Protein AF-A0A7S2BCH1-F1 (afdb_monomer)

Sequence (266 aa):
FAFAAAWAVGVVALSSYGTSALLIGGRDEDDEVYSSLYDVMEVVAPPTLQLGMLNIIPPLIQRVTSEYECVPFKSQIQAVVLSRYFNFQLANVLITLGVGSFVTSLRMIIKTPTDIAVVCAKAFPMVGSYCINLIVVKTFVELGYEISRFWPAVQYVFARVFTDKRQWTRRALRRSFFSNPVFLHGWYYPSMLSVIILAFIYSIVTPILSIFALLFFVIAEVVYKNQALYVYTTIAHSGGQLWNVAYKRAMTGLIMSHVLLVGYFW

Radius of gyration: 21.45 Å; Cα contacts (8 Å, |Δi|>4): 192; chains: 1; bounding box: 53×52×64 Å

Solvent-accessible surface area (backbone atoms only — not comparable to full-atom values): 14675 Å² total; per-residue (Å²): 107,70,68,58,52,60,49,45,53,53,52,49,51,40,58,46,48,57,54,46,50,79,73,66,61,78,83,76,88,84,48,74,68,59,55,55,51,51,56,53,49,46,67,48,48,41,45,52,51,49,52,59,54,60,64,57,49,53,61,51,48,44,47,46,41,51,73,74,63,56,54,88,45,71,56,56,47,32,54,51,31,23,54,54,49,34,54,50,51,52,49,48,53,51,45,56,60,45,44,56,21,47,66,60,38,54,71,42,47,79,77,50,75,87,48,59,67,62,51,39,57,64,28,52,65,66,48,45,60,56,51,40,51,33,50,53,49,44,42,55,52,54,52,45,44,59,74,66,42,49,66,46,51,51,54,46,54,50,50,62,73,79,41,69,76,86,76,62,43,75,66,55,43,40,67,62,55,64,41,65,49,67,71,59,60,26,54,55,50,31,58,54,50,50,50,53,30,51,28,44,51,33,40,81,82,43,53,68,44,34,55,55,45,49,51,38,50,57,54,46,50,60,51,52,52,53,39,56,75,77,42,47,39,84,91,67,85,62,87,64,60,66,53,64,55,51,52,56,52,54,50,50,24,50,51,50,22,53,55,50,49,53,64,67,78,106

Organism: NCBI:txid3111310

pLDDT: mean 76.95, std 14.21, range [40.09, 95.94]

Foldseek 3Di:
DVVLVVLLVVLVVLVVVLVVCV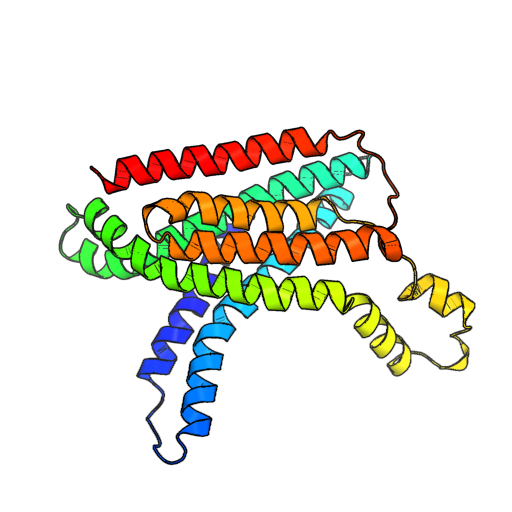VPDDCPPDDPVVVVVVNVCSLQVSLVVNVVVLLVVLVVQLCCCCPVVVDPDPLVSLLSLQVVSLVSLVSSVVSLLVVLLVVVVVVVCVVPVPCSLVSSLVSNVVCVVSLLSNLVSCLCVVLVCLLVVVVLVVVVVVCVVPDDPVVDDVVNNCVPSVDFAAPRNSRVLSVLLSLLLSLLQCCVVPVVSVVSSVVSVVSVCVSVVVCVVPGHDHPDDPVCPSVVVSVVSSVVSNVNNVVVVVSNVD

Structure (mmCIF, N/CA/C/O backbone):
data_AF-A0A7S2BCH1-F1
#
_entry.id   AF-A0A7S2BCH1-F1
#
loop_
_atom_site.group_PDB
_atom_site.id
_atom_site.type_symbol
_atom_site.label_atom_id
_atom_site.label_alt_id
_atom_site.label_comp_id
_atom_site.label_asym_id
_atom_site.label_entity_id
_atom_site.label_seq_id
_atom_site.pdbx_PDB_ins_code
_atom_site.Cartn_x
_atom_site.Cartn_y
_atom_site.Cartn_z
_atom_site.occupancy
_atom_site.B_iso_or_equiv
_atom_site.auth_seq_id
_atom_site.auth_comp_id
_atom_site.auth_asym_id
_atom_site.auth_atom_id
_atom_site.pdbx_PDB_model_num
ATOM 1 N N . PHE A 1 1 ? 11.768 14.109 2.091 1.00 40.09 1 PHE A N 1
ATOM 2 C CA . PHE A 1 1 ? 12.691 13.626 1.044 1.00 40.09 1 PHE A CA 1
ATOM 3 C C . PHE A 1 1 ? 13.826 12.788 1.638 1.00 40.09 1 PHE A C 1
ATOM 5 O O . PHE A 1 1 ? 13.922 11.629 1.276 1.00 40.09 1 PHE A O 1
ATOM 12 N N . ALA A 1 2 ? 14.587 13.288 2.625 1.00 46.84 2 ALA A N 1
ATOM 13 C CA . ALA A 1 2 ? 15.666 12.528 3.286 1.00 46.84 2 ALA A CA 1
ATOM 14 C C . ALA A 1 2 ? 15.229 11.164 3.867 1.00 46.84 2 ALA A C 1
ATOM 16 O O . ALA A 1 2 ? 15.882 10.157 3.623 1.00 46.84 2 ALA A O 1
ATOM 17 N N . PHE A 1 3 ? 14.076 11.104 4.544 1.00 62.41 3 PHE A N 1
ATOM 18 C CA . PHE A 1 3 ? 13.525 9.838 5.048 1.00 62.41 3 PHE A CA 1
ATOM 19 C C . PHE A 1 3 ? 13.182 8.845 3.924 1.00 62.41 3 PHE A C 1
ATOM 21 O O . PHE A 1 3 ? 13.471 7.665 4.044 1.00 62.41 3 PHE A O 1
ATOM 28 N N . ALA A 1 4 ? 12.630 9.323 2.803 1.00 54.12 4 ALA A N 1
ATOM 29 C CA . ALA A 1 4 ? 12.325 8.482 1.642 1.00 54.12 4 ALA A CA 1
ATOM 30 C C . ALA A 1 4 ? 13.591 8.000 0.909 1.00 54.12 4 ALA A C 1
ATOM 32 O O . ALA A 1 4 ? 13.602 6.906 0.361 1.00 54.12 4 ALA A O 1
ATOM 33 N N . ALA A 1 5 ? 14.672 8.784 0.935 1.00 53.78 5 ALA A N 1
ATOM 34 C CA . ALA A 1 5 ? 15.964 8.373 0.394 1.00 53.78 5 ALA A CA 1
ATOM 35 C C . ALA A 1 5 ? 16.633 7.302 1.274 1.00 53.78 5 ALA A C 1
ATOM 37 O O . ALA A 1 5 ? 17.056 6.272 0.761 1.00 53.78 5 ALA A O 1
ATOM 38 N N . ALA A 1 6 ? 16.655 7.491 2.600 1.00 60.97 6 ALA A N 1
ATOM 39 C CA . ALA A 1 6 ? 17.137 6.476 3.543 1.00 60.97 6 ALA A CA 1
ATOM 40 C C . ALA A 1 6 ? 16.308 5.181 3.462 1.00 60.97 6 ALA A C 1
ATOM 42 O O . ALA A 1 6 ? 16.847 4.079 3.503 1.00 60.97 6 ALA A O 1
ATOM 43 N N . TRP A 1 7 ? 14.997 5.323 3.270 1.00 65.69 7 TRP A N 1
ATOM 44 C CA . TRP A 1 7 ? 14.084 4.215 3.021 1.00 65.69 7 TRP A CA 1
ATOM 45 C C . TRP A 1 7 ? 14.430 3.425 1.762 1.00 65.69 7 TRP A C 1
ATOM 47 O O . TRP A 1 7 ? 14.491 2.196 1.781 1.00 65.69 7 TRP A O 1
ATOM 57 N N . ALA A 1 8 ? 14.681 4.136 0.666 1.00 56.53 8 ALA A N 1
ATOM 58 C CA . ALA A 1 8 ? 15.025 3.527 -0.602 1.00 56.53 8 ALA A CA 1
ATOM 59 C C . ALA A 1 8 ? 16.355 2.768 -0.551 1.00 56.53 8 ALA A C 1
ATOM 61 O O . ALA A 1 8 ? 16.463 1.716 -1.168 1.00 56.53 8 ALA A O 1
ATOM 62 N N . VAL A 1 9 ? 17.340 3.234 0.224 1.00 59.31 9 VAL A N 1
ATOM 63 C CA . VAL A 1 9 ? 18.585 2.479 0.459 1.00 59.31 9 VAL A CA 1
ATOM 64 C C . VAL A 1 9 ? 18.290 1.115 1.094 1.00 59.31 9 VAL A C 1
ATOM 66 O O . VAL A 1 9 ? 18.887 0.120 0.690 1.00 59.31 9 VAL A O 1
ATOM 69 N N . GLY A 1 10 ? 17.325 1.035 2.017 1.00 61.34 10 GLY A N 1
ATOM 70 C CA . GLY A 1 10 ? 16.874 -0.235 2.599 1.00 61.34 10 GLY A CA 1
ATOM 71 C C . GLY A 1 10 ? 16.237 -1.174 1.570 1.00 61.34 10 GLY A C 1
ATOM 72 O O . GLY A 1 10 ? 16.570 -2.354 1.519 1.00 61.34 10 GLY A O 1
ATOM 73 N N . VAL A 1 11 ? 15.382 -0.643 0.692 1.00 60.22 11 VAL A N 1
ATOM 74 C CA . VAL A 1 11 ? 14.772 -1.401 -0.419 1.00 60.22 11 VAL A CA 1
ATOM 75 C C . VAL A 1 11 ? 15.828 -1.925 -1.395 1.00 60.22 11 VAL A C 1
ATOM 77 O O . VAL A 1 11 ? 15.767 -3.071 -1.835 1.00 60.22 11 VAL A O 1
ATOM 80 N N . VAL A 1 12 ? 16.823 -1.102 -1.710 1.00 56.81 12 VAL A N 1
ATOM 81 C CA . VAL A 1 12 ? 17.896 -1.438 -2.651 1.00 56.81 12 VAL A CA 1
ATOM 82 C C . VAL A 1 12 ? 18.817 -2.496 -2.064 1.00 56.81 12 VAL A C 1
ATOM 84 O O . VAL A 1 12 ? 19.140 -3.462 -2.753 1.00 56.81 12 VAL A O 1
ATOM 87 N N . ALA A 1 13 ? 19.170 -2.372 -0.782 1.00 59.50 13 ALA A N 1
ATOM 88 C CA . ALA A 1 13 ? 19.893 -3.410 -0.063 1.00 59.50 13 ALA A CA 1
ATOM 89 C C . ALA A 1 13 ? 19.130 -4.741 -0.125 1.00 59.50 13 ALA A C 1
ATOM 91 O O . ALA A 1 13 ? 19.708 -5.744 -0.524 1.00 59.50 13 ALA A O 1
ATOM 92 N N . LEU A 1 14 ? 17.820 -4.742 0.151 1.00 58.25 14 LEU A N 1
ATOM 93 C CA . LEU A 1 14 ? 16.975 -5.942 0.081 1.00 58.25 14 LEU A CA 1
ATOM 94 C C . LEU A 1 14 ? 16.904 -6.548 -1.329 1.00 58.25 14 LEU A C 1
ATOM 96 O O . LEU A 1 14 ? 16.990 -7.765 -1.470 1.00 58.25 14 LEU A O 1
ATOM 100 N N . SER A 1 15 ? 16.796 -5.718 -2.371 1.00 53.00 15 SER A N 1
ATOM 101 C CA . SER A 1 15 ? 16.825 -6.190 -3.762 1.00 53.00 15 SER A CA 1
ATOM 102 C C . SER A 1 15 ? 18.185 -6.778 -4.160 1.00 53.00 15 SER A C 1
ATOM 104 O O . SER A 1 15 ? 18.237 -7.756 -4.898 1.00 53.00 15 SER A O 1
ATOM 106 N N . SER A 1 16 ? 19.281 -6.231 -3.620 1.00 52.78 16 SER A N 1
ATOM 107 C CA . SER A 1 16 ? 20.639 -6.732 -3.843 1.00 52.78 16 SER A CA 1
ATOM 108 C C . SER A 1 16 ? 20.924 -8.010 -3.052 1.00 52.78 16 SER A C 1
ATOM 110 O O . SER A 1 16 ? 21.699 -8.838 -3.525 1.00 52.78 16 SER A O 1
ATOM 112 N N . TYR A 1 17 ? 20.310 -8.193 -1.875 1.00 53.25 17 TYR A N 1
ATOM 113 C CA . TYR A 1 17 ? 20.465 -9.410 -1.073 1.00 53.25 17 TYR A CA 1
ATOM 114 C C . TYR A 1 17 ? 19.992 -10.652 -1.837 1.00 53.25 17 TYR A C 1
ATOM 116 O O . TYR A 1 17 ? 20.733 -11.632 -1.882 1.00 53.25 17 TYR A O 1
ATOM 124 N N . GLY A 1 18 ? 18.850 -10.559 -2.533 1.00 50.94 18 GLY A N 1
ATOM 125 C CA . GLY A 1 18 ? 18.343 -11.617 -3.422 1.00 50.94 18 GLY A CA 1
ATOM 126 C C . GLY A 1 18 ? 19.127 -11.797 -4.732 1.00 50.94 18 GLY A C 1
ATOM 127 O O . GLY A 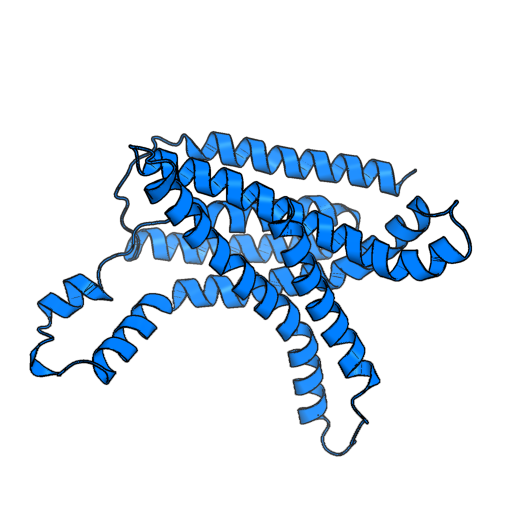1 18 ? 18.747 -12.590 -5.578 1.00 50.94 18 GLY A O 1
ATOM 128 N N . THR A 1 19 ? 20.186 -11.011 -4.963 1.00 45.88 19 THR A N 1
ATOM 129 C CA . THR A 1 19 ? 21.150 -11.243 -6.061 1.00 45.88 19 THR A CA 1
ATOM 130 C C . THR A 1 19 ? 22.485 -11.770 -5.527 1.00 45.88 19 THR A C 1
ATOM 132 O O . THR A 1 19 ? 23.224 -12.440 -6.241 1.00 45.88 19 THR A O 1
ATOM 135 N N . SER A 1 20 ? 22.827 -11.448 -4.274 1.00 41.97 20 SER A N 1
ATOM 136 C CA . SER A 1 20 ? 24.061 -11.889 -3.618 1.00 41.97 20 SER A CA 1
ATOM 137 C C . SER A 1 20 ? 23.970 -13.282 -2.994 1.00 41.97 20 SER A C 1
ATOM 139 O O . SER A 1 20 ? 24.993 -13.956 -2.935 1.00 41.97 20 SER A O 1
ATOM 141 N N . ALA A 1 21 ? 22.792 -13.741 -2.558 1.00 43.38 21 ALA A N 1
ATOM 142 C CA . ALA A 1 21 ? 22.639 -15.116 -2.074 1.00 43.38 21 ALA A CA 1
ATOM 143 C C . ALA A 1 21 ? 22.767 -16.128 -3.230 1.00 43.38 21 ALA A C 1
ATOM 145 O O . ALA A 1 21 ? 23.503 -17.103 -3.083 1.00 43.38 21 ALA A O 1
ATOM 146 N N . LEU A 1 22 ? 22.255 -15.782 -4.416 1.00 45.94 22 LEU A N 1
ATOM 147 C CA . LEU A 1 22 ? 22.497 -16.482 -5.689 1.00 45.94 22 LEU A CA 1
ATOM 148 C C . LEU A 1 22 ? 23.991 -16.602 -6.085 1.00 45.94 22 LEU A C 1
ATOM 150 O O . LEU A 1 22 ? 24.349 -17.457 -6.889 1.00 45.94 22 LEU A O 1
ATOM 154 N N . LEU A 1 23 ? 24.879 -15.761 -5.530 1.00 45.28 23 LEU A N 1
ATOM 155 C CA . LEU A 1 23 ? 26.326 -15.765 -5.815 1.00 45.28 23 LEU A CA 1
ATOM 156 C C . LEU A 1 23 ? 27.205 -16.328 -4.682 1.00 45.28 23 LEU A C 1
ATOM 158 O O . LEU A 1 23 ? 28.368 -16.636 -4.934 1.00 45.28 23 LEU A O 1
ATOM 162 N N . ILE A 1 24 ? 26.698 -16.419 -3.447 1.00 45.97 24 ILE A N 1
ATOM 163 C CA . ILE A 1 24 ? 27.487 -16.786 -2.251 1.00 45.97 24 ILE A CA 1
ATOM 164 C C . ILE A 1 24 ? 27.070 -18.157 -1.683 1.00 45.97 24 ILE A C 1
ATOM 166 O O . ILE A 1 24 ? 27.857 -18.789 -0.979 1.00 45.97 24 ILE A O 1
ATOM 170 N N . GLY A 1 25 ? 25.877 -18.660 -2.013 1.00 45.84 25 GLY A N 1
ATOM 171 C CA . GLY A 1 25 ? 25.452 -20.011 -1.651 1.00 45.84 25 GLY A CA 1
ATOM 172 C C . GLY A 1 25 ? 26.117 -21.060 -2.536 1.00 45.84 25 GLY A C 1
ATOM 173 O O . GLY A 1 25 ? 25.654 -21.321 -3.643 1.00 45.84 25 GLY A O 1
ATOM 174 N N . GLY A 1 26 ? 27.206 -21.659 -2.050 1.00 49.06 26 GLY A N 1
ATOM 175 C CA . GLY A 1 26 ? 27.724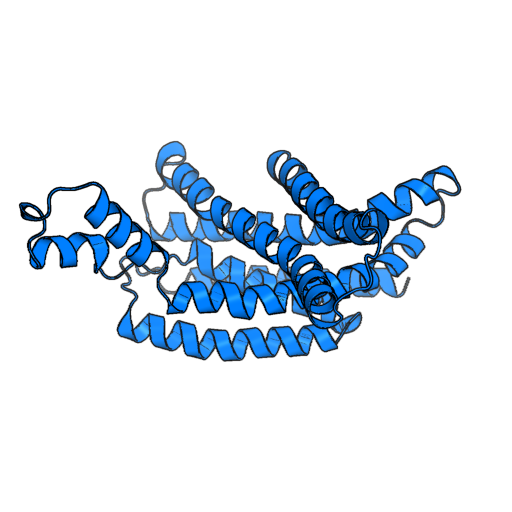 -22.913 -2.588 1.00 49.06 26 GLY A CA 1
ATOM 176 C C . GLY A 1 26 ? 26.592 -23.936 -2.679 1.00 49.06 26 GLY A C 1
ATOM 177 O O . GLY A 1 26 ? 25.916 -24.218 -1.694 1.00 49.06 26 GLY A O 1
ATOM 178 N N . ARG A 1 27 ? 26.356 -24.407 -3.900 1.00 53.78 27 ARG A N 1
ATOM 179 C CA . ARG A 1 27 ? 25.362 -25.409 -4.273 1.00 53.78 27 ARG A CA 1
ATOM 180 C C . ARG A 1 27 ? 25.771 -26.760 -3.682 1.00 53.78 27 ARG A C 1
ATOM 182 O O . ARG A 1 27 ? 26.517 -27.491 -4.323 1.00 53.78 27 ARG A O 1
ATOM 189 N N . ASP A 1 28 ? 25.302 -27.060 -2.474 1.00 51.47 28 ASP A N 1
ATOM 190 C CA . ASP A 1 28 ? 25.294 -28.428 -1.952 1.00 51.47 28 ASP A CA 1
ATOM 191 C C . ASP A 1 28 ? 24.070 -29.140 -2.549 1.00 51.47 28 ASP A C 1
ATOM 193 O O . ASP A 1 28 ? 22.923 -28.729 -2.373 1.00 51.47 28 ASP A O 1
ATOM 197 N N . GLU A 1 29 ? 24.345 -30.145 -3.374 1.00 56.12 29 GLU A N 1
ATOM 198 C CA . GLU A 1 29 ? 23.478 -30.659 -4.439 1.00 56.12 29 GLU A CA 1
ATOM 199 C C . GLU A 1 29 ? 22.556 -31.811 -3.992 1.00 56.12 29 GLU A C 1
ATOM 201 O O . GLU A 1 29 ? 22.094 -32.587 -4.823 1.00 56.12 29 GLU A O 1
ATOM 206 N N . ASP A 1 30 ? 22.265 -31.931 -2.693 1.00 55.28 30 ASP A N 1
ATOM 207 C CA . ASP A 1 30 ? 21.781 -33.207 -2.145 1.00 55.28 30 ASP A CA 1
ATOM 208 C C . ASP A 1 30 ? 20.262 -33.332 -1.938 1.00 55.28 30 ASP A C 1
ATOM 210 O O . ASP A 1 30 ? 19.812 -34.393 -1.527 1.00 55.28 30 ASP A O 1
ATOM 214 N N . ASP A 1 31 ? 19.439 -32.337 -2.294 1.00 61.19 31 ASP A N 1
ATOM 215 C CA . ASP A 1 31 ? 17.973 -32.496 -2.309 1.00 61.19 31 ASP A CA 1
ATOM 216 C C . ASP A 1 31 ? 17.279 -31.423 -3.184 1.00 61.19 31 ASP A C 1
ATOM 218 O O . ASP A 1 31 ? 17.116 -30.264 -2.783 1.00 61.19 31 ASP A O 1
ATOM 222 N N . GLU A 1 32 ? 16.790 -31.809 -4.371 1.00 70.19 32 GLU A N 1
ATOM 223 C CA . GLU A 1 32 ? 16.089 -30.915 -5.322 1.00 70.19 32 GLU A CA 1
ATOM 224 C C . GLU A 1 32 ? 14.908 -30.151 -4.684 1.00 70.19 32 GLU A C 1
ATOM 226 O O . GLU A 1 32 ? 14.619 -29.002 -5.036 1.00 70.19 32 GLU A O 1
ATOM 231 N N . VAL A 1 33 ? 14.240 -30.763 -3.698 1.00 66.69 33 VAL A N 1
ATOM 232 C CA . VAL A 1 33 ? 13.102 -30.160 -2.990 1.00 66.69 33 VAL A CA 1
ATOM 233 C C . VAL A 1 33 ? 13.542 -28.985 -2.113 1.00 66.69 33 VAL A C 1
ATOM 235 O O . VAL A 1 33 ? 12.887 -27.942 -2.144 1.00 66.69 33 VAL A O 1
ATOM 238 N N . TYR A 1 34 ? 14.653 -29.091 -1.376 1.00 69.56 34 TYR A N 1
ATOM 239 C CA . TYR A 1 34 ? 15.126 -27.982 -0.541 1.00 69.56 34 TYR A CA 1
ATOM 240 C C . TYR A 1 34 ? 15.643 -26.826 -1.399 1.00 69.56 34 TYR A C 1
ATOM 242 O O . TYR A 1 34 ? 15.300 -25.680 -1.111 1.00 69.56 34 TYR A O 1
ATOM 250 N N . SER A 1 35 ? 16.352 -27.107 -2.499 1.00 68.75 35 SER A N 1
ATOM 251 C CA . SER A 1 35 ? 16.810 -26.070 -3.438 1.00 68.75 35 SER A CA 1
ATOM 252 C C . SER A 1 35 ? 15.645 -25.241 -3.987 1.00 68.75 35 SER A C 1
ATOM 254 O O . SER A 1 35 ? 15.687 -24.014 -3.946 1.00 68.75 35 SER A O 1
ATOM 256 N N . SER A 1 36 ? 14.562 -25.895 -4.425 1.00 71.75 36 SER A N 1
ATOM 257 C CA . SER A 1 36 ? 13.390 -25.181 -4.952 1.00 71.75 36 SER A CA 1
ATOM 258 C C . SER A 1 36 ? 12.685 -24.313 -3.899 1.00 71.75 36 SER A C 1
ATOM 260 O O . SER A 1 36 ? 12.190 -23.229 -4.215 1.00 71.75 36 SER A O 1
ATOM 262 N N . LEU A 1 37 ? 12.660 -24.747 -2.634 1.00 71.81 37 LEU A N 1
ATOM 263 C CA . LEU A 1 37 ? 12.098 -23.960 -1.535 1.00 71.81 37 LEU A CA 1
ATOM 264 C C . LEU A 1 37 ? 12.954 -22.727 -1.220 1.00 71.81 37 LEU A C 1
ATOM 266 O O . LEU A 1 37 ? 12.392 -21.653 -0.990 1.00 71.81 37 LEU A O 1
ATOM 270 N N . TYR A 1 38 ? 14.283 -22.852 -1.246 1.00 73.50 38 TYR A N 1
ATOM 271 C CA . TYR A 1 38 ? 15.190 -21.720 -1.046 1.00 73.50 38 TYR A CA 1
ATOM 272 C C . TYR A 1 38 ? 15.037 -20.662 -2.146 1.00 73.50 38 TYR A C 1
ATOM 274 O O . TYR A 1 38 ? 14.881 -19.484 -1.817 1.00 73.50 38 TYR A O 1
ATOM 282 N N . ASP A 1 39 ? 14.947 -21.075 -3.412 1.00 72.06 39 ASP A N 1
ATOM 283 C CA . ASP A 1 39 ? 14.743 -20.164 -4.546 1.00 72.06 39 ASP A CA 1
ATOM 284 C C . ASP A 1 39 ? 13.433 -19.371 -4.411 1.00 72.06 39 ASP A C 1
ATOM 286 O O . ASP A 1 39 ? 13.386 -18.152 -4.603 1.00 72.06 39 ASP A O 1
ATOM 290 N N . VAL A 1 40 ? 12.344 -20.041 -4.015 1.00 72.06 40 VAL A N 1
ATOM 291 C CA . VAL A 1 40 ? 11.048 -19.381 -3.796 1.00 72.06 40 VAL A CA 1
ATOM 292 C C . VAL A 1 40 ? 11.123 -18.393 -2.631 1.00 72.06 40 VAL A C 1
ATOM 294 O O . VAL A 1 40 ? 10.589 -17.282 -2.724 1.00 72.06 40 VAL A O 1
ATOM 297 N N . MET A 1 41 ? 11.787 -18.760 -1.533 1.00 71.81 41 MET A N 1
ATOM 298 C CA . MET A 1 41 ? 11.956 -17.870 -0.384 1.00 71.81 41 MET A CA 1
ATOM 299 C C . MET A 1 41 ? 12.797 -16.638 -0.733 1.00 71.81 41 MET A C 1
ATOM 301 O O . MET A 1 41 ? 12.447 -15.539 -0.300 1.00 71.81 41 MET A O 1
ATOM 305 N N . GLU A 1 42 ? 13.843 -16.779 -1.545 1.00 72.06 42 GLU A N 1
ATOM 306 C CA . GLU A 1 42 ? 14.690 -15.666 -1.988 1.00 72.06 42 GLU A CA 1
ATOM 307 C C . GLU A 1 42 ? 13.920 -14.663 -2.856 1.00 72.06 42 GLU A C 1
ATOM 309 O O . GLU A 1 42 ? 14.086 -13.453 -2.707 1.00 72.06 42 GLU A O 1
ATOM 314 N N . VAL A 1 43 ? 13.006 -15.138 -3.705 1.00 72.75 43 VAL A N 1
ATOM 315 C CA . VAL A 1 43 ? 12.177 -14.266 -4.553 1.00 72.75 43 VAL A CA 1
ATOM 316 C C . VAL A 1 43 ? 11.079 -13.552 -3.752 1.00 72.75 43 VAL A C 1
ATOM 318 O O . VAL A 1 43 ? 10.743 -12.398 -4.036 1.00 72.75 43 VAL A O 1
ATOM 321 N N . VAL A 1 44 ? 10.508 -14.210 -2.739 1.00 77.06 44 VAL A N 1
ATOM 322 C CA . VAL A 1 44 ? 9.361 -13.701 -1.963 1.00 77.06 44 VAL A CA 1
ATOM 323 C C . VAL A 1 44 ? 9.781 -12.849 -0.756 1.00 77.06 44 VAL A C 1
ATOM 325 O O . VAL A 1 44 ? 9.052 -11.929 -0.358 1.00 77.06 44 VAL A O 1
ATOM 328 N N . ALA A 1 45 ? 10.951 -13.097 -0.167 1.00 75.81 45 ALA A N 1
ATOM 329 C CA . ALA A 1 45 ? 11.415 -12.379 1.021 1.00 75.81 45 ALA A CA 1
ATOM 330 C C . ALA A 1 45 ? 11.611 -10.860 0.798 1.00 75.81 45 ALA A C 1
ATOM 332 O O . ALA A 1 45 ? 11.120 -10.075 1.613 1.00 75.81 45 ALA A O 1
ATOM 333 N N . PRO A 1 46 ? 12.237 -10.376 -0.292 1.00 76.62 46 PRO A N 1
ATOM 334 C CA . PRO A 1 46 ? 12.446 -8.940 -0.475 1.00 76.62 46 PRO A CA 1
ATOM 335 C C . PRO A 1 46 ? 11.132 -8.150 -0.631 1.00 76.62 46 PRO A C 1
ATOM 337 O O . PRO A 1 46 ? 10.970 -7.134 0.056 1.00 76.62 46 PRO A O 1
ATOM 340 N N . PRO A 1 47 ? 10.150 -8.586 -1.453 1.00 77.50 47 PRO A N 1
ATOM 341 C CA . PRO A 1 47 ? 8.858 -7.908 -1.534 1.00 77.50 47 PRO A CA 1
ATOM 342 C C . PRO A 1 47 ? 8.063 -7.934 -0.222 1.00 77.50 47 PRO A C 1
ATOM 344 O O . PRO A 1 47 ? 7.456 -6.924 0.136 1.00 77.50 47 PRO A O 1
ATOM 347 N N . THR A 1 48 ? 8.074 -9.049 0.520 1.00 76.62 48 THR A N 1
ATOM 348 C CA . THR A 1 48 ? 7.367 -9.140 1.814 1.00 76.62 48 THR A CA 1
ATOM 349 C C . THR A 1 48 ? 7.953 -8.186 2.849 1.00 76.62 48 THR A C 1
ATOM 351 O O . THR A 1 48 ? 7.202 -7.459 3.504 1.00 76.62 48 THR A O 1
ATOM 354 N N . LEU A 1 49 ? 9.281 -8.126 2.960 1.00 77.75 49 LEU A N 1
ATOM 355 C CA . LEU A 1 49 ? 9.968 -7.194 3.853 1.00 77.75 49 LEU A CA 1
ATOM 356 C C . LEU A 1 49 ? 9.678 -5.743 3.469 1.00 77.75 49 LEU A C 1
ATOM 358 O O . LEU A 1 49 ? 9.327 -4.943 4.336 1.00 77.75 49 LEU A O 1
ATOM 362 N N . GLN A 1 50 ? 9.725 -5.408 2.177 1.00 77.75 50 GLN A N 1
ATOM 363 C CA . GLN A 1 50 ? 9.380 -4.066 1.708 1.00 77.75 50 GLN A CA 1
ATOM 364 C C . GLN A 1 50 ? 7.940 -3.674 2.062 1.00 77.75 50 GLN A C 1
ATOM 366 O O . GLN A 1 50 ? 7.703 -2.549 2.510 1.00 77.75 50 GLN A O 1
ATOM 371 N N . LEU A 1 51 ? 6.972 -4.570 1.869 1.00 78.88 51 LEU A N 1
ATOM 372 C CA . LEU A 1 51 ? 5.577 -4.315 2.238 1.00 78.88 51 LEU A CA 1
ATOM 373 C C . LEU A 1 51 ? 5.423 -4.140 3.753 1.00 78.88 51 LEU A C 1
ATOM 375 O O . LEU A 1 51 ? 4.759 -3.203 4.198 1.00 78.88 51 LEU A O 1
ATOM 379 N N . GLY A 1 52 ? 6.081 -4.992 4.543 1.00 78.69 52 GLY A N 1
ATOM 380 C CA . GLY A 1 52 ? 6.101 -4.891 6.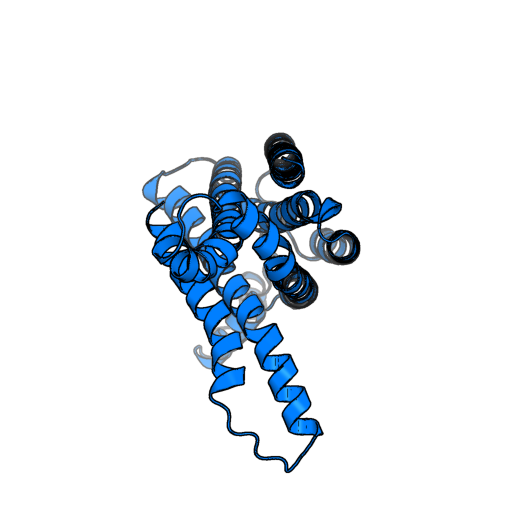002 1.00 78.69 52 GLY A CA 1
ATOM 381 C C . GLY A 1 52 ? 6.647 -3.547 6.473 1.00 78.69 52 GLY A C 1
ATOM 382 O O . GLY A 1 52 ? 6.026 -2.882 7.300 1.00 78.69 52 GLY A O 1
ATOM 383 N N . MET A 1 53 ? 7.751 -3.096 5.877 1.00 77.62 53 MET A N 1
ATOM 384 C CA . MET A 1 53 ? 8.286 -1.763 6.116 1.00 77.62 53 MET A CA 1
ATOM 385 C C . MET A 1 53 ? 7.240 -0.699 5.736 1.00 77.62 53 MET A C 1
ATOM 387 O O . MET A 1 53 ? 6.880 0.133 6.568 1.00 77.62 53 MET A O 1
ATOM 391 N N . LEU A 1 54 ? 6.673 -0.738 4.524 1.00 81.94 54 LEU A N 1
ATOM 392 C CA . LEU A 1 54 ? 5.737 0.292 4.041 1.00 81.94 54 LEU A CA 1
ATOM 393 C C . LEU A 1 54 ? 4.503 0.462 4.936 1.00 81.94 54 LEU A C 1
ATOM 395 O O . LEU A 1 54 ? 3.966 1.568 5.004 1.00 81.94 54 LEU A O 1
ATOM 399 N N . ASN A 1 55 ? 4.092 -0.586 5.647 1.00 82.19 55 ASN A N 1
ATOM 400 C CA . ASN A 1 55 ? 2.968 -0.564 6.583 1.00 82.19 55 ASN A CA 1
ATOM 401 C C . ASN A 1 55 ? 3.273 0.131 7.925 1.00 82.19 55 ASN A C 1
ATOM 403 O O . ASN A 1 55 ? 2.346 0.495 8.646 1.00 82.19 55 ASN A O 1
ATOM 407 N N . ILE A 1 56 ? 4.543 0.386 8.257 1.00 83.75 56 ILE A N 1
ATOM 408 C CA . ILE A 1 56 ? 4.944 1.120 9.476 1.00 83.75 56 ILE A CA 1
ATOM 409 C C . ILE A 1 56 ? 4.763 2.637 9.301 1.00 83.75 56 ILE A C 1
ATOM 411 O O . ILE A 1 56 ? 4.602 3.378 10.270 1.00 83.75 56 ILE A O 1
ATOM 415 N N . ILE A 1 57 ? 4.753 3.132 8.065 1.00 86.06 57 ILE A N 1
ATOM 416 C CA . ILE A 1 57 ? 4.711 4.571 7.781 1.00 86.06 57 ILE A CA 1
ATOM 417 C C . ILE A 1 57 ? 3.338 5.210 8.053 1.00 86.06 57 ILE A C 1
ATOM 419 O O . ILE A 1 57 ? 3.308 6.266 8.693 1.00 86.06 57 ILE A O 1
ATOM 423 N N . PRO A 1 58 ? 2.200 4.636 7.616 1.00 86.19 58 PRO A N 1
ATOM 424 C CA . PRO A 1 58 ? 0.882 5.211 7.872 1.00 86.19 58 PRO A CA 1
ATOM 425 C C . PRO A 1 58 ? 0.603 5.557 9.346 1.00 86.19 58 PRO A C 1
ATOM 427 O O . PRO A 1 58 ? 0.167 6.687 9.594 1.00 86.19 58 PRO A O 1
ATOM 430 N N . PRO A 1 59 ? 0.894 4.690 10.345 1.00 86.44 59 PRO A N 1
ATOM 431 C CA . PRO A 1 59 ? 0.684 5.054 11.746 1.00 86.44 59 PRO A CA 1
ATOM 432 C C . PRO A 1 59 ? 1.599 6.187 12.212 1.00 86.44 59 PRO A C 1
ATOM 434 O O . PRO A 1 59 ? 1.161 7.012 13.013 1.00 86.44 59 PRO A O 1
ATOM 437 N N . LEU A 1 60 ? 2.831 6.279 11.700 1.00 87.12 60 LEU A N 1
ATOM 438 C CA . LEU A 1 60 ? 3.735 7.388 12.016 1.00 87.12 60 LEU A CA 1
ATOM 439 C C . LEU A 1 60 ? 3.184 8.716 11.488 1.00 87.12 60 LEU A C 1
ATOM 441 O O . LEU A 1 60 ? 3.070 9.675 12.248 1.00 87.12 60 LEU A O 1
ATOM 445 N N . ILE A 1 61 ? 2.772 8.767 10.217 1.00 87.94 61 ILE A N 1
ATOM 446 C CA . ILE A 1 61 ? 2.180 9.978 9.624 1.00 87.94 61 ILE A CA 1
ATOM 447 C C . ILE A 1 61 ? 0.903 10.364 10.372 1.00 87.94 61 ILE A C 1
ATOM 449 O O . ILE A 1 61 ? 0.673 11.547 10.631 1.00 87.94 61 ILE A O 1
ATOM 453 N N . GLN A 1 62 ? 0.080 9.383 10.742 1.00 87.81 62 GLN A N 1
ATOM 454 C CA . GLN A 1 62 ? -1.147 9.630 11.487 1.00 87.81 62 GLN A CA 1
ATOM 455 C C . GLN A 1 62 ? -0.868 10.233 12.866 1.00 87.81 62 GLN A C 1
ATOM 457 O O . GLN A 1 62 ? -1.511 11.224 13.198 1.00 87.81 62 GLN A O 1
ATOM 462 N N . ARG A 1 63 ? 0.103 9.701 13.625 1.00 87.69 63 ARG A N 1
ATOM 463 C CA . ARG A 1 63 ? 0.514 10.270 14.921 1.00 87.69 63 ARG A CA 1
ATOM 464 C C . ARG A 1 63 ? 1.045 11.689 14.778 1.00 87.69 63 ARG A C 1
ATOM 466 O O . ARG A 1 63 ? 0.619 12.566 15.516 1.00 87.69 63 ARG A O 1
ATOM 473 N N . VAL A 1 64 ? 1.899 11.937 13.783 1.00 89.06 64 VAL A N 1
ATOM 474 C CA . VAL A 1 64 ? 2.417 13.287 13.514 1.00 89.06 64 VAL A CA 1
ATOM 475 C C . VAL A 1 64 ? 1.273 14.261 13.221 1.00 89.06 64 VAL A C 1
ATOM 477 O O . VAL A 1 64 ? 1.202 15.342 13.794 1.00 89.06 64 VAL A O 1
ATOM 480 N N . THR A 1 65 ? 0.326 13.855 12.378 1.00 88.38 65 THR A N 1
ATOM 481 C CA . THR A 1 65 ? -0.806 14.710 11.989 1.00 88.38 65 THR A CA 1
ATOM 482 C C . THR A 1 65 ? -1.770 14.960 13.157 1.00 88.38 65 THR A C 1
ATOM 484 O O . THR A 1 65 ? -2.344 16.042 13.262 1.00 88.38 65 THR A O 1
ATOM 487 N N . SER A 1 66 ? -1.970 13.982 14.047 1.00 87.38 66 SER A N 1
ATOM 488 C CA . SER A 1 66 ? -2.872 14.144 15.191 1.00 87.38 66 SER A CA 1
ATOM 489 C C . SER A 1 66 ? -2.242 14.885 16.367 1.00 87.38 66 SER A C 1
ATOM 491 O O . SER A 1 66 ? -2.913 15.713 16.969 1.00 87.38 66 SER A O 1
ATOM 493 N N . GLU A 1 67 ? -0.992 14.572 16.714 1.00 88.38 67 GLU A N 1
ATOM 494 C CA . GLU A 1 67 ? -0.341 15.071 17.934 1.00 88.38 67 GLU A CA 1
ATOM 495 C C . GLU A 1 67 ? 0.443 16.364 17.699 1.00 88.38 67 GLU A C 1
ATOM 497 O O . GLU A 1 67 ? 0.432 17.234 18.562 1.00 88.38 67 GLU A O 1
ATOM 502 N N . TYR A 1 68 ? 1.103 16.513 16.544 1.00 89.56 68 TYR A N 1
ATOM 503 C CA . TYR A 1 68 ? 1.934 17.689 16.263 1.00 89.56 68 TYR A CA 1
ATOM 504 C C . TYR A 1 68 ? 1.185 18.758 15.467 1.00 89.56 68 TYR A C 1
ATOM 506 O O . TYR A 1 68 ? 1.336 19.944 15.738 1.00 89.56 68 TYR A O 1
ATOM 514 N N . GLU A 1 69 ? 0.380 18.357 14.477 1.00 88.19 69 GLU A N 1
ATOM 515 C CA . GLU A 1 69 ? -0.388 19.305 13.649 1.00 88.19 69 GLU A CA 1
ATOM 516 C C . GLU A 1 69 ? -1.768 19.628 14.231 1.00 88.19 69 GLU A C 1
ATOM 518 O O . GLU A 1 69 ? -2.421 20.559 13.763 1.00 88.19 69 GLU A O 1
ATOM 523 N N . CYS A 1 70 ? -2.207 18.878 15.249 1.00 88.00 70 CYS A N 1
ATOM 524 C CA . CYS A 1 70 ? -3.445 19.112 15.997 1.00 88.00 70 CYS A CA 1
ATOM 525 C C . CYS A 1 70 ? -4.676 19.348 15.104 1.00 88.00 70 CYS A C 1
ATOM 527 O O . CYS A 1 70 ? -5.535 20.179 15.405 1.00 88.00 70 CYS A O 1
ATOM 529 N N . VAL A 1 71 ? -4.773 18.618 1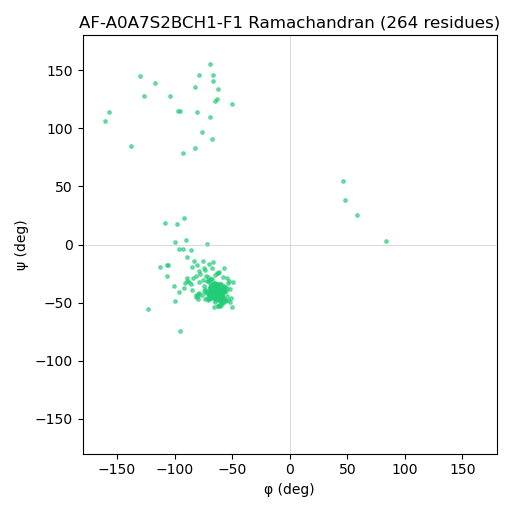3.988 1.00 88.50 71 VAL A N 1
ATOM 530 C CA . VAL A 1 71 ? -5.893 18.766 13.052 1.00 88.50 71 VAL A CA 1
ATOM 531 C C . VAL A 1 71 ? -7.199 18.367 13.761 1.00 88.50 71 VAL A C 1
ATOM 533 O O . VAL A 1 71 ? -7.301 17.245 14.262 1.00 88.50 71 VAL A O 1
ATOM 536 N N . PRO A 1 72 ? -8.229 19.234 13.789 1.00 84.94 72 PRO A N 1
ATOM 537 C CA . PRO A 1 72 ? -9.391 19.038 14.659 1.00 84.94 72 PRO A CA 1
ATOM 538 C C . PRO A 1 72 ? -10.304 17.890 14.209 1.00 84.94 72 PRO A C 1
ATOM 540 O O . PRO A 1 72 ? -10.931 17.220 15.030 1.00 84.94 72 PRO A O 1
ATOM 543 N N . PHE A 1 73 ? -10.393 17.637 12.900 1.00 87.94 73 PHE A N 1
ATOM 544 C CA . PHE A 1 73 ? -11.332 16.666 12.343 1.00 87.94 73 PHE A CA 1
ATOM 545 C C . PHE A 1 73 ? -10.643 15.367 11.924 1.00 87.94 73 PHE A C 1
ATOM 547 O O . PHE A 1 73 ? -9.736 15.359 11.091 1.00 87.94 73 PHE A O 1
ATOM 554 N N . LYS A 1 74 ? -11.165 14.229 12.400 1.00 85.81 74 LYS A N 1
ATOM 555 C CA . LYS A 1 74 ? -10.671 12.892 12.022 1.00 85.81 74 LYS A CA 1
ATOM 556 C C . LYS A 1 74 ? -10.735 12.632 10.514 1.00 85.81 74 LYS A C 1
ATOM 558 O O . LYS A 1 74 ? -9.834 12.001 9.973 1.00 85.81 74 LYS A O 1
ATOM 563 N N . SER A 1 75 ? -11.765 13.129 9.827 1.00 87.25 75 SER A N 1
ATOM 564 C CA . SER A 1 75 ? -11.891 13.020 8.366 1.00 87.25 75 SER A CA 1
ATOM 565 C C . SER A 1 75 ? -10.765 13.757 7.631 1.00 87.25 75 SER A C 1
ATOM 567 O O . SER A 1 75 ? -10.216 13.230 6.665 1.00 87.25 75 SER A O 1
ATOM 569 N N . GLN A 1 76 ? -10.370 14.933 8.123 1.00 87.44 76 GLN A N 1
ATOM 570 C CA . GLN A 1 76 ? -9.264 15.708 7.562 1.00 87.44 76 GLN A CA 1
ATOM 571 C C . GLN A 1 76 ? -7.912 15.048 7.841 1.00 87.44 76 GLN A C 1
ATOM 573 O O . GLN A 1 76 ? -7.097 14.955 6.926 1.00 87.44 76 GLN A O 1
ATOM 578 N N . ILE A 1 77 ? -7.705 14.499 9.046 1.00 89.50 77 ILE A N 1
ATOM 579 C CA . ILE A 1 77 ? -6.507 13.701 9.363 1.00 89.50 77 ILE A CA 1
ATOM 580 C C . ILE A 1 77 ? -6.346 12.575 8.336 1.00 89.50 77 ILE A C 1
ATOM 582 O O . ILE A 1 77 ? -5.274 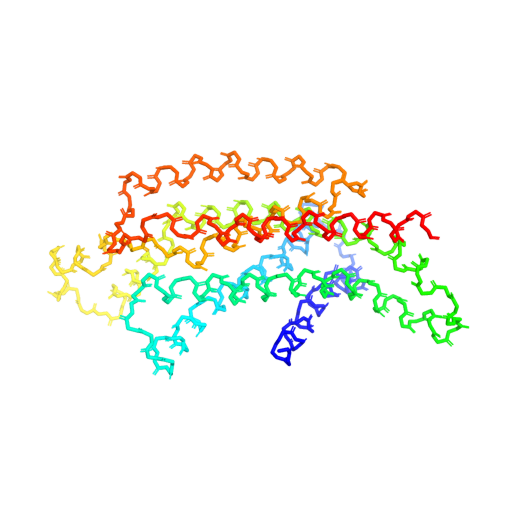12.413 7.760 1.00 89.50 77 ILE A O 1
ATOM 586 N N . GLN A 1 78 ? -7.417 11.828 8.047 1.00 88.62 78 GLN A N 1
ATOM 587 C CA . GLN A 1 78 ? -7.368 10.732 7.074 1.00 88.62 78 GLN A CA 1
ATOM 588 C C . GLN A 1 78 ? -7.042 11.219 5.653 1.00 88.62 78 GLN A C 1
ATOM 590 O O . GLN A 1 78 ? -6.270 10.563 4.959 1.00 88.62 78 GLN A O 1
ATOM 595 N N . ALA A 1 79 ? -7.558 12.376 5.225 1.00 89.31 79 ALA A N 1
ATOM 596 C CA . ALA A 1 79 ? -7.241 12.960 3.918 1.00 89.31 79 ALA A CA 1
ATOM 597 C C . ALA A 1 79 ? -5.776 13.435 3.810 1.00 89.31 79 ALA A C 1
ATOM 599 O O . ALA A 1 79 ? -5.140 13.278 2.764 1.00 89.31 79 ALA A O 1
ATOM 600 N N . VAL A 1 80 ? -5.214 13.983 4.890 1.00 89.88 80 VAL A N 1
ATOM 601 C CA . VAL A 1 80 ? -3.801 14.389 4.949 1.00 89.88 80 VAL A CA 1
ATOM 602 C C . VAL A 1 80 ? -2.888 13.164 4.935 1.00 89.88 80 VAL A C 1
ATOM 604 O O . VAL A 1 80 ? -1.947 13.116 4.139 1.00 89.88 80 VAL A O 1
ATOM 607 N N . VAL A 1 81 ? -3.198 12.148 5.749 1.00 91.12 81 VAL A N 1
ATOM 608 C CA . VAL A 1 81 ? -2.467 10.870 5.779 1.00 91.12 81 VAL A CA 1
ATOM 609 C C . VAL A 1 81 ? -2.489 10.212 4.401 1.00 91.12 81 VAL A C 1
ATOM 611 O O . VAL A 1 81 ? -1.427 9.870 3.889 1.00 91.12 81 VAL A O 1
ATOM 614 N N . LEU A 1 82 ? -3.663 10.141 3.761 1.00 91.19 82 LEU A N 1
ATOM 615 C CA . LEU A 1 82 ? -3.836 9.654 2.391 1.00 91.19 82 LEU A CA 1
ATOM 616 C C . LEU A 1 82 ? -2.855 10.335 1.426 1.00 91.19 82 LEU A C 1
ATOM 618 O O . LEU A 1 82 ? -2.119 9.673 0.698 1.00 91.19 82 LEU A O 1
ATOM 622 N N . SER A 1 83 ? -2.844 11.669 1.421 1.00 90.06 83 SER A N 1
ATOM 623 C CA . SER A 1 83 ? -2.048 12.471 0.490 1.00 90.06 83 SER A CA 1
ATOM 624 C C . SER A 1 83 ? -0.540 12.296 0.706 1.00 90.06 83 SER A C 1
ATOM 626 O O . SER A 1 83 ? 0.215 12.129 -0.256 1.00 90.06 83 SER A O 1
ATOM 628 N N . ARG A 1 84 ? -0.093 12.303 1.967 1.00 90.50 84 ARG A N 1
ATOM 629 C CA . ARG A 1 84 ? 1.324 12.156 2.334 1.00 90.50 84 ARG A CA 1
ATOM 630 C C . ARG A 1 84 ? 1.830 10.744 2.079 1.00 90.50 84 ARG A C 1
ATOM 632 O O . ARG A 1 84 ? 2.905 10.586 1.506 1.00 90.50 84 ARG A O 1
ATOM 639 N N . TYR A 1 85 ? 1.048 9.736 2.462 1.00 90.12 85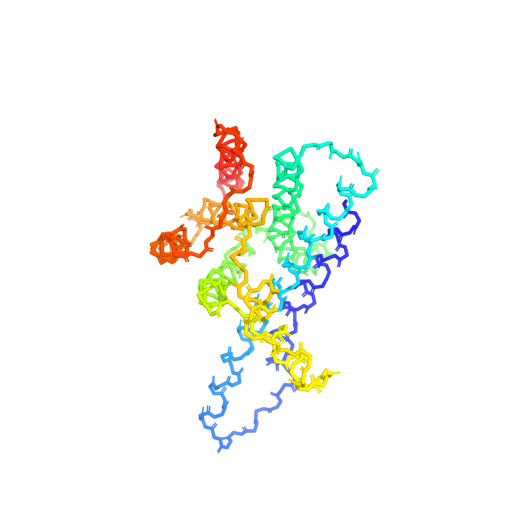 TYR A N 1
ATOM 640 C CA . TYR A 1 85 ? 1.414 8.341 2.254 1.00 90.12 85 TYR A CA 1
ATOM 641 C C . TYR A 1 85 ? 1.434 7.986 0.765 1.00 90.12 85 TYR A C 1
ATOM 643 O O . TYR A 1 85 ? 2.384 7.363 0.301 1.00 90.12 85 TYR A O 1
ATOM 651 N N . PHE A 1 86 ? 0.483 8.498 -0.021 1.00 89.06 86 PHE A N 1
ATOM 652 C CA . PHE A 1 86 ? 0.510 8.362 -1.477 1.00 89.06 86 PHE A CA 1
ATOM 653 C C . PHE A 1 86 ? 1.774 8.969 -2.100 1.00 89.06 86 PHE A C 1
ATOM 655 O O . PHE A 1 86 ? 2.443 8.313 -2.893 1.00 89.06 86 PHE A O 1
ATOM 662 N N . ASN A 1 87 ? 2.130 10.206 -1.731 1.00 86.38 87 ASN A N 1
ATOM 663 C CA . ASN A 1 87 ? 3.345 10.849 -2.242 1.00 86.38 87 ASN A CA 1
ATOM 664 C C . ASN A 1 87 ? 4.603 10.047 -1.872 1.00 86.38 87 ASN A C 1
ATOM 666 O O . ASN A 1 87 ? 5.522 9.937 -2.680 1.00 86.38 87 ASN A O 1
ATOM 670 N N . PHE A 1 88 ? 4.636 9.472 -0.667 1.00 85.69 88 PHE A N 1
ATOM 671 C CA . PHE A 1 88 ? 5.722 8.600 -0.236 1.00 85.69 88 PHE A CA 1
ATOM 672 C C . PHE A 1 88 ? 5.795 7.322 -1.075 1.00 85.69 88 PHE A C 1
ATOM 674 O O . PHE A 1 88 ? 6.869 6.948 -1.534 1.00 85.69 88 PHE A O 1
ATOM 681 N N . GLN A 1 89 ? 4.661 6.666 -1.309 1.00 84.75 89 GLN A N 1
ATOM 682 C CA . GLN A 1 89 ? 4.608 5.428 -2.075 1.00 84.75 89 GLN A CA 1
ATOM 683 C C . GLN A 1 89 ? 4.968 5.647 -3.545 1.00 84.75 89 GLN A C 1
ATOM 685 O O . GLN A 1 89 ? 5.696 4.845 -4.122 1.00 84.75 89 GLN A O 1
ATOM 690 N N . LEU A 1 90 ? 4.535 6.769 -4.122 1.00 82.19 90 LEU A N 1
ATOM 691 C CA . LEU A 1 90 ? 4.936 7.198 -5.457 1.00 82.19 90 LEU A CA 1
ATOM 692 C C . LEU A 1 90 ? 6.445 7.467 -5.526 1.00 82.19 90 LEU A C 1
ATOM 694 O O . LEU A 1 90 ? 7.100 6.979 -6.440 1.00 82.19 90 LEU A O 1
ATOM 698 N N . ALA A 1 91 ? 7.015 8.170 -4.542 1.00 80.00 91 ALA A N 1
ATOM 699 C CA . ALA A 1 91 ? 8.462 8.359 -4.463 1.00 80.00 91 ALA A CA 1
ATOM 700 C C . ALA A 1 91 ? 9.200 7.020 -4.329 1.00 80.00 91 ALA A C 1
ATOM 702 O O . ALA A 1 91 ? 10.192 6.813 -5.014 1.00 80.00 91 ALA A O 1
ATOM 703 N N . ASN A 1 92 ? 8.700 6.092 -3.510 1.00 78.62 92 ASN A N 1
ATOM 704 C CA . ASN A 1 92 ? 9.304 4.773 -3.352 1.00 78.62 92 ASN A CA 1
ATOM 705 C C . ASN A 1 92 ? 9.315 4.000 -4.676 1.00 78.62 92 ASN A C 1
ATOM 707 O O . ASN A 1 92 ? 10.364 3.517 -5.075 1.00 78.62 92 ASN A O 1
ATOM 711 N N . VAL A 1 93 ? 8.190 3.956 -5.398 1.00 75.50 93 VAL A N 1
ATOM 712 C CA . VAL A 1 93 ? 8.121 3.316 -6.723 1.00 75.50 93 VAL A CA 1
ATOM 713 C C . VAL A 1 93 ? 9.092 3.980 -7.699 1.00 75.50 93 VAL A C 1
ATOM 715 O O . VAL A 1 93 ? 9.870 3.283 -8.338 1.00 75.50 93 VAL A O 1
ATOM 718 N N . LEU A 1 94 ? 9.118 5.314 -7.779 1.00 71.38 94 LEU A N 1
ATOM 719 C CA . LEU A 1 94 ? 10.048 6.036 -8.654 1.00 71.38 94 LEU A CA 1
ATOM 720 C C . LEU A 1 94 ? 11.512 5.774 -8.305 1.00 71.38 94 LEU A C 1
ATOM 722 O O . LEU A 1 94 ? 12.338 5.668 -9.206 1.00 71.38 94 LEU A O 1
ATOM 726 N N . ILE A 1 95 ? 11.846 5.658 -7.020 1.00 69.75 95 ILE A N 1
ATOM 727 C CA . ILE A 1 95 ? 13.210 5.344 -6.606 1.00 69.75 95 ILE A CA 1
ATOM 728 C C . ILE A 1 95 ? 13.529 3.874 -6.890 1.00 69.75 95 ILE A C 1
ATOM 730 O O . ILE A 1 95 ? 14.622 3.600 -7.356 1.00 69.75 95 ILE A O 1
ATOM 734 N N . THR A 1 96 ? 12.609 2.925 -6.709 1.00 68.94 96 THR A N 1
ATOM 735 C CA . THR A 1 96 ? 12.834 1.527 -7.119 1.00 68.94 96 THR A CA 1
ATOM 736 C C . THR A 1 96 ? 13.090 1.424 -8.628 1.00 68.94 96 THR A C 1
ATOM 738 O O . THR A 1 96 ? 14.042 0.766 -9.044 1.00 68.94 96 THR A O 1
ATOM 741 N N . LEU A 1 97 ? 12.310 2.144 -9.442 1.00 64.38 97 LEU A N 1
ATOM 742 C CA . LEU A 1 97 ? 12.524 2.273 -10.890 1.00 64.38 97 LEU A CA 1
ATOM 743 C C . LEU A 1 97 ? 13.880 2.921 -11.210 1.00 64.38 97 LEU A C 1
ATOM 745 O O . LEU A 1 97 ? 14.638 2.448 -12.058 1.00 64.38 97 LEU A O 1
ATOM 749 N N . GLY A 1 98 ? 14.198 4.002 -10.500 1.00 61.28 98 GLY A N 1
ATOM 750 C CA . GLY A 1 98 ? 15.428 4.757 -10.672 1.00 61.28 98 GLY A CA 1
ATOM 751 C C . GLY A 1 98 ? 16.665 3.974 -10.248 1.00 61.28 98 GLY A C 1
ATOM 752 O O . GLY A 1 98 ? 17.663 4.018 -10.950 1.00 61.28 98 GLY A O 1
ATOM 753 N N . VAL A 1 99 ? 16.634 3.223 -9.147 1.00 55.41 99 VAL A N 1
ATOM 754 C CA . VAL A 1 99 ? 17.825 2.566 -8.588 1.00 55.41 99 VAL A CA 1
ATOM 755 C C . VAL A 1 99 ? 18.205 1.290 -9.331 1.00 55.41 99 VAL A C 1
ATOM 757 O O . VAL A 1 99 ? 19.402 1.047 -9.506 1.00 55.41 99 VAL A O 1
ATOM 760 N N . GLY A 1 100 ? 17.231 0.547 -9.871 1.00 52.75 100 GLY A N 1
ATOM 761 C CA . GLY A 1 100 ? 17.521 -0.511 -10.848 1.00 52.75 100 GLY A CA 1
ATOM 762 C C . GLY A 1 100 ? 18.353 0.017 -12.024 1.00 52.75 100 GLY A C 1
ATOM 763 O O . GLY A 1 100 ? 19.255 -0.667 -12.509 1.00 52.75 100 GLY A O 1
ATOM 764 N N . SER A 1 101 ? 18.124 1.285 -12.387 1.00 51.56 101 SER A N 1
ATOM 765 C CA . SER A 1 101 ? 18.926 2.020 -13.363 1.00 51.56 101 SER A CA 1
ATOM 766 C C . SER A 1 101 ? 20.210 2.597 -12.752 1.00 51.56 101 SER A C 1
ATOM 768 O O . SER A 1 101 ? 21.260 2.426 -13.343 1.00 51.56 101 SER A O 1
ATOM 770 N N . PHE A 1 102 ? 20.212 3.230 -11.574 1.00 47.12 102 PHE A N 1
ATOM 771 C CA . PHE A 1 102 ? 21.395 3.913 -11.019 1.00 47.12 102 PHE A CA 1
ATOM 772 C C . PHE A 1 102 ? 22.530 2.968 -10.602 1.00 47.12 102 PHE A C 1
ATOM 774 O O . PHE A 1 102 ? 23.687 3.319 -10.807 1.00 47.12 102 PHE A O 1
ATOM 781 N N . VAL A 1 103 ? 22.257 1.787 -10.034 1.00 48.78 103 VAL A N 1
ATOM 782 C CA . VAL A 1 103 ? 23.323 0.858 -9.590 1.00 48.78 103 VAL A CA 1
ATOM 783 C C . VAL A 1 103 ? 24.012 0.191 -10.784 1.00 48.78 103 VAL A C 1
ATOM 785 O O . VAL A 1 103 ? 25.237 0.064 -10.808 1.00 48.78 103 VAL A O 1
ATOM 788 N N . THR A 1 104 ? 23.240 -0.183 -11.804 1.00 49.44 104 THR A N 1
ATOM 789 C CA . THR A 1 104 ? 23.759 -0.745 -13.060 1.00 49.44 104 THR A CA 1
ATOM 790 C C . THR A 1 104 ? 24.405 0.342 -13.922 1.00 49.44 104 THR A C 1
ATOM 792 O O . THR A 1 104 ? 25.498 0.140 -14.458 1.00 49.44 104 THR A O 1
ATOM 795 N N . SER A 1 105 ? 23.799 1.533 -13.972 1.00 47.62 105 SER A N 1
ATOM 796 C CA . SER A 1 105 ? 24.336 2.695 -14.680 1.00 47.62 105 SER A CA 1
ATOM 797 C C . SER A 1 105 ? 25.578 3.256 -14.009 1.00 47.62 105 SER A C 1
ATOM 799 O O . SER A 1 105 ? 26.454 3.676 -14.734 1.00 47.62 105 SER A O 1
ATOM 801 N N . LEU A 1 106 ? 25.762 3.223 -12.684 1.00 46.41 106 LEU A N 1
ATOM 802 C CA . LEU A 1 106 ? 26.987 3.738 -12.040 1.00 46.41 106 LEU A CA 1
ATOM 803 C C . LEU A 1 106 ? 28.260 3.055 -12.560 1.00 46.41 106 LEU A C 1
ATOM 805 O O . LEU A 1 106 ? 29.270 3.721 -12.771 1.00 46.41 106 LEU A O 1
ATOM 809 N N . ARG A 1 107 ? 28.207 1.747 -12.846 1.00 50.75 107 ARG A N 1
ATOM 810 C CA . ARG A 1 107 ? 29.334 1.015 -13.455 1.00 50.75 107 ARG A CA 1
ATOM 811 C C . ARG A 1 107 ? 29.564 1.388 -14.927 1.00 50.75 107 ARG A C 1
ATOM 813 O O . ARG A 1 107 ? 30.696 1.292 -15.395 1.00 50.75 107 ARG A O 1
ATOM 820 N N . MET A 1 108 ? 28.518 1.809 -15.644 1.00 48.62 108 MET A N 1
ATOM 821 C CA . MET A 1 108 ? 28.584 2.213 -17.057 1.00 48.62 108 MET A CA 1
ATOM 822 C C . MET A 1 108 ? 28.849 3.717 -17.257 1.00 48.62 108 MET A C 1
ATOM 824 O O . MET A 1 108 ? 29.590 4.074 -18.161 1.00 48.62 108 MET A O 1
ATOM 828 N N . ILE A 1 109 ? 28.357 4.586 -16.373 1.00 49.00 109 ILE A N 1
ATOM 829 C CA . ILE A 1 109 ? 28.536 6.048 -16.355 1.00 49.00 109 ILE A CA 1
ATOM 830 C C . ILE A 1 109 ? 30.005 6.412 -16.120 1.00 49.00 109 ILE A C 1
ATOM 832 O O . ILE A 1 109 ? 30.491 7.381 -16.695 1.00 49.00 109 ILE A O 1
ATOM 836 N N . ILE A 1 110 ? 30.737 5.608 -15.337 1.00 54.94 110 ILE A N 1
ATOM 837 C CA . ILE A 1 110 ? 32.195 5.751 -15.175 1.00 54.94 110 ILE A CA 1
ATOM 838 C C . ILE A 1 110 ? 32.936 5.515 -16.507 1.00 54.94 110 ILE A C 1
ATOM 840 O O . ILE A 1 110 ? 34.039 6.023 -16.687 1.00 54.94 110 ILE A O 1
ATOM 844 N N . LYS A 1 111 ? 32.344 4.765 -17.448 1.00 55.38 111 LYS A N 1
ATOM 845 C CA . LYS A 1 111 ? 32.946 4.448 -18.751 1.00 55.38 111 LYS A CA 1
ATOM 846 C C . LYS A 1 111 ? 32.417 5.315 -19.903 1.00 55.38 111 LYS A C 1
ATOM 848 O O . LYS A 1 111 ? 33.214 5.670 -20.766 1.00 55.38 111 LYS A O 1
ATOM 853 N N . THR A 1 112 ? 31.134 5.693 -19.910 1.00 52.66 112 THR A N 1
ATOM 854 C CA . THR A 1 112 ? 30.533 6.526 -20.970 1.00 52.66 112 THR A CA 1
ATOM 855 C C . THR A 1 112 ? 29.277 7.269 -20.463 1.00 52.66 112 THR A C 1
ATOM 857 O O . THR A 1 112 ? 28.270 6.627 -20.164 1.00 52.66 112 THR A O 1
ATOM 860 N N . PRO A 1 113 ? 29.282 8.614 -20.361 1.00 57.38 113 PRO A N 1
ATOM 861 C CA . PRO A 1 113 ? 28.166 9.389 -19.798 1.00 57.38 113 PRO A CA 1
ATOM 862 C C . PRO A 1 113 ? 27.045 9.751 -20.795 1.00 57.38 113 PRO A C 1
ATOM 864 O O . PRO A 1 113 ? 26.040 10.326 -20.388 1.00 57.38 113 PRO A O 1
ATOM 867 N N . THR A 1 114 ? 27.186 9.443 -22.088 1.00 57.62 114 THR A N 1
ATOM 868 C CA . THR A 1 114 ? 26.238 9.860 -23.142 1.00 57.62 114 THR A CA 1
ATOM 869 C C . THR A 1 114 ? 24.997 8.971 -23.294 1.00 57.62 114 THR A C 1
ATOM 871 O O . THR A 1 114 ? 24.015 9.427 -23.870 1.00 57.62 114 THR A O 1
ATOM 874 N N . ASP A 1 115 ? 24.976 7.764 -22.713 1.00 59.62 115 ASP A N 1
ATOM 875 C CA . ASP A 1 115 ? 23.927 6.753 -22.973 1.00 59.62 115 ASP A CA 1
ATOM 876 C C . ASP A 1 115 ? 22.940 6.538 -21.806 1.00 59.62 115 ASP A C 1
ATOM 878 O O . ASP A 1 115 ? 22.247 5.521 -21.741 1.00 59.62 115 ASP A O 1
ATOM 882 N N . ILE A 1 116 ? 22.844 7.481 -20.863 1.00 57.03 116 ILE A N 1
ATOM 883 C CA . ILE A 1 116 ? 22.053 7.321 -19.623 1.00 57.03 116 ILE A CA 1
ATOM 884 C C . ILE A 1 116 ? 20.581 6.981 -19.918 1.00 57.03 116 ILE A C 1
ATOM 886 O O . ILE A 1 116 ? 20.008 6.115 -19.258 1.00 57.03 116 ILE A O 1
ATOM 890 N N . ALA A 1 117 ? 19.976 7.607 -20.932 1.00 57.62 117 ALA A N 1
ATOM 891 C CA . ALA A 1 117 ? 18.587 7.346 -21.320 1.00 57.62 117 ALA A CA 1
ATOM 892 C C . ALA A 1 117 ? 18.382 5.909 -21.839 1.00 57.62 117 ALA A C 1
ATOM 894 O O . ALA A 1 117 ? 17.449 5.224 -21.421 1.00 57.62 117 ALA A O 1
ATOM 895 N N . VAL A 1 118 ? 19.308 5.412 -22.666 1.00 60.72 118 VAL A N 1
ATOM 896 C CA . VAL A 1 118 ? 19.261 4.058 -23.244 1.00 60.72 118 VAL A CA 1
ATOM 897 C C . VAL A 1 118 ? 19.501 2.991 -22.174 1.00 60.72 118 VAL A C 1
ATOM 899 O O . VAL A 1 118 ? 18.862 1.936 -22.183 1.00 60.72 118 VAL A O 1
ATOM 902 N N . VAL A 1 119 ? 20.399 3.253 -21.220 1.00 61.28 119 VAL A N 1
ATOM 903 C CA . VAL A 1 119 ? 20.654 2.337 -20.099 1.00 61.28 119 VAL A CA 1
ATOM 904 C C . VAL A 1 119 ? 19.451 2.280 -19.155 1.00 61.28 119 VAL A C 1
ATOM 906 O O . VAL A 1 119 ? 19.039 1.182 -18.778 1.00 61.28 119 VAL A O 1
ATOM 909 N N . CYS A 1 120 ? 18.827 3.420 -18.842 1.00 55.50 120 CYS A N 1
ATOM 910 C CA . CYS A 1 120 ? 17.572 3.456 -18.090 1.00 55.50 120 CYS A CA 1
ATOM 911 C C . CYS A 1 120 ? 16.475 2.653 -18.805 1.00 55.50 120 CYS A C 1
ATOM 913 O O . CYS A 1 120 ? 15.872 1.778 -18.187 1.00 55.50 120 CYS A O 1
ATOM 915 N N . ALA A 1 121 ? 16.275 2.866 -20.113 1.00 59.44 121 ALA A N 1
ATOM 916 C CA . ALA A 1 121 ? 15.292 2.140 -20.925 1.00 59.44 121 ALA A CA 1
ATOM 917 C C . ALA A 1 121 ? 15.480 0.610 -20.871 1.00 59.44 121 ALA A C 1
ATOM 919 O O . ALA A 1 121 ? 14.503 -0.130 -20.749 1.00 59.44 121 ALA A O 1
ATOM 920 N N . LYS A 1 122 ? 16.731 0.125 -20.886 1.00 63.91 122 LYS A N 1
ATOM 921 C CA . LYS A 1 122 ? 17.053 -1.309 -20.748 1.00 63.91 122 LYS A CA 1
ATOM 922 C C . LYS A 1 122 ? 16.847 -1.855 -19.330 1.00 63.91 122 LYS A C 1
ATOM 924 O O . LYS A 1 122 ? 16.573 -3.044 -19.183 1.00 63.91 122 LYS A O 1
ATOM 929 N N . ALA A 1 123 ? 16.955 -1.020 -18.298 1.00 63.88 123 ALA A N 1
ATOM 930 C CA . ALA A 1 123 ? 16.784 -1.424 -16.901 1.00 63.88 123 ALA A CA 1
ATOM 931 C C . ALA A 1 123 ? 15.307 -1.505 -16.461 1.00 63.88 123 ALA A C 1
ATOM 933 O O . ALA A 1 123 ? 14.973 -2.308 -15.589 1.00 63.88 123 ALA A O 1
ATOM 934 N N . PHE A 1 124 ? 14.397 -0.747 -17.083 1.00 68.44 124 PHE A N 1
ATOM 935 C CA . PHE A 1 124 ? 12.955 -0.795 -16.782 1.00 68.44 124 PHE A CA 1
ATOM 936 C C . PHE A 1 124 ? 12.324 -2.202 -16.821 1.00 68.44 124 PHE A C 1
ATOM 938 O O . PHE A 1 124 ? 11.636 -2.552 -15.853 1.00 68.44 124 PHE A O 1
ATOM 945 N N . PRO A 1 125 ? 12.530 -3.033 -17.867 1.00 67.75 125 PRO A N 1
ATOM 946 C CA . PRO A 1 125 ? 11.967 -4.383 -17.901 1.00 67.75 125 PRO A CA 1
ATOM 947 C C . PRO A 1 125 ? 12.580 -5.313 -16.845 1.00 67.75 125 PRO A C 1
ATOM 949 O O . PRO A 1 125 ? 11.869 -6.174 -16.331 1.00 67.75 125 PRO A O 1
ATOM 952 N N . MET A 1 126 ? 13.846 -5.110 -16.448 1.00 67.75 126 MET A N 1
ATOM 953 C CA . MET A 1 126 ? 14.473 -5.889 -15.367 1.00 67.75 126 MET A CA 1
ATOM 954 C C . MET A 1 126 ? 13.789 -5.645 -14.016 1.00 67.75 126 MET A C 1
ATOM 956 O O . MET A 1 126 ? 13.608 -6.577 -13.241 1.00 67.75 126 MET A O 1
ATOM 960 N N . VAL A 1 127 ? 13.342 -4.414 -13.752 1.00 73.50 127 VAL A N 1
ATOM 961 C CA . VAL A 1 127 ? 12.558 -4.082 -12.547 1.00 73.50 127 VAL A CA 1
ATOM 962 C C . VAL A 1 127 ? 11.108 -4.591 -12.655 1.00 73.50 127 VAL A C 1
ATOM 964 O O . VAL A 1 127 ? 10.436 -4.794 -11.645 1.00 73.50 127 VAL A O 1
ATOM 967 N N . GLY A 1 128 ? 10.623 -4.868 -13.869 1.00 77.12 128 GLY A N 1
ATOM 968 C CA . GLY A 1 128 ? 9.263 -5.349 -14.116 1.00 77.12 128 GLY A CA 1
ATOM 969 C C . GLY A 1 128 ? 8.944 -6.687 -13.442 1.00 77.12 128 GLY A C 1
ATOM 970 O O . GLY A 1 128 ? 7.867 -6.825 -12.863 1.00 77.12 128 GLY A O 1
ATOM 971 N N . SER A 1 129 ? 9.871 -7.652 -13.447 1.00 79.94 129 SER A N 1
ATOM 972 C CA . SER A 1 129 ? 9.680 -8.950 -12.772 1.00 79.94 129 SER A CA 1
ATOM 973 C C . SER A 1 129 ? 9.538 -8.790 -11.254 1.00 79.94 129 SER A C 1
ATOM 975 O O . SER A 1 129 ? 8.643 -9.376 -10.644 1.00 79.94 129 SER A O 1
ATOM 977 N N . TYR A 1 130 ? 10.347 -7.915 -10.653 1.00 77.81 130 TYR A N 1
ATOM 978 C CA . TYR A 1 130 ? 10.239 -7.550 -9.244 1.00 77.81 130 TYR A CA 1
ATOM 979 C C . TYR A 1 130 ? 8.873 -6.926 -8.921 1.00 77.81 130 TYR A C 1
ATOM 981 O O . TYR A 1 130 ? 8.235 -7.297 -7.936 1.00 77.81 130 TYR A O 1
ATOM 989 N N . CYS A 1 131 ? 8.378 -6.021 -9.769 1.00 81.62 131 CYS A N 1
ATOM 990 C CA . CYS A 1 131 ? 7.066 -5.399 -9.595 1.00 81.62 131 CYS A CA 1
ATOM 991 C C . CYS A 1 131 ? 5.904 -6.402 -9.703 1.00 81.62 131 CYS A C 1
ATOM 993 O O . CYS A 1 131 ? 4.927 -6.266 -8.964 1.00 81.62 131 CYS A O 1
ATOM 995 N N . ILE A 1 132 ? 6.013 -7.423 -10.562 1.00 86.50 132 ILE A N 1
ATOM 996 C CA . ILE A 1 132 ? 5.041 -8.529 -10.624 1.00 86.50 132 ILE A CA 1
ATOM 997 C C . ILE A 1 132 ? 5.036 -9.290 -9.297 1.00 86.50 132 ILE A C 1
ATOM 999 O O . ILE A 1 132 ? 3.980 -9.421 -8.677 1.00 86.50 132 ILE A O 1
ATOM 1003 N N . ASN A 1 133 ? 6.206 -9.727 -8.822 1.00 85.94 133 ASN A N 1
ATOM 1004 C CA . ASN A 1 133 ? 6.327 -10.441 -7.548 1.00 85.94 133 ASN A CA 1
ATOM 1005 C C . ASN A 1 133 ? 5.799 -9.602 -6.382 1.00 85.94 133 ASN A C 1
ATOM 1007 O O . ASN A 1 133 ? 5.094 -10.119 -5.519 1.00 85.94 133 ASN A O 1
ATOM 1011 N N . LEU A 1 134 ? 6.052 -8.293 -6.392 1.00 85.00 134 LEU A N 1
ATOM 1012 C CA . LEU A 1 134 ? 5.504 -7.370 -5.406 1.00 85.00 134 LEU A CA 1
ATOM 1013 C C . LEU A 1 134 ? 3.976 -7.379 -5.417 1.00 85.00 134 LEU A C 1
ATOM 1015 O O . LEU A 1 134 ? 3.391 -7.515 -4.348 1.00 85.00 134 LEU A O 1
ATOM 1019 N N . ILE A 1 135 ? 3.317 -7.275 -6.576 1.00 89.94 135 ILE A N 1
ATOM 1020 C CA . ILE A 1 135 ? 1.845 -7.321 -6.653 1.00 89.94 135 ILE A CA 1
ATOM 1021 C C . ILE A 1 135 ? 1.314 -8.680 -6.193 1.00 89.94 135 ILE A C 1
ATOM 1023 O O . ILE A 1 135 ? 0.340 -8.722 -5.444 1.00 89.94 135 ILE A O 1
ATOM 1027 N N . VAL A 1 136 ? 1.943 -9.785 -6.594 1.00 90.81 136 VAL A N 1
ATOM 1028 C CA . VAL A 1 136 ? 1.528 -11.138 -6.191 1.00 90.81 136 VAL A CA 1
ATOM 1029 C C . VAL A 1 136 ? 1.606 -11.289 -4.673 1.00 90.81 136 VAL A C 1
ATOM 1031 O O . VAL A 1 136 ? 0.609 -11.615 -4.028 1.00 90.81 136 VAL A O 1
ATOM 1034 N N . VAL A 1 137 ? 2.756 -10.964 -4.084 1.00 89.31 137 VAL A N 1
ATOM 1035 C CA . VAL A 1 137 ? 2.954 -10.995 -2.632 1.00 89.31 137 VAL A CA 1
ATOM 1036 C C . VAL A 1 137 ? 1.975 -10.059 -1.938 1.00 89.31 137 VAL A C 1
ATOM 1038 O O . VAL A 1 137 ? 1.355 -10.447 -0.954 1.00 89.31 137 VAL A O 1
ATOM 1041 N N . LYS A 1 138 ? 1.776 -8.850 -2.463 1.00 89.94 138 LYS A N 1
ATOM 1042 C CA . LYS A 1 138 ? 0.811 -7.890 -1.930 1.00 89.94 138 LYS A CA 1
ATOM 1043 C C . LYS A 1 138 ? -0.604 -8.465 -1.930 1.00 89.94 138 LYS A C 1
ATOM 1045 O O . LYS A 1 138 ? -1.299 -8.369 -0.928 1.00 89.94 138 LYS A O 1
ATOM 1050 N N . THR A 1 139 ? -1.002 -9.139 -3.003 1.00 91.38 139 THR A N 1
ATOM 1051 C CA . THR A 1 139 ? -2.319 -9.774 -3.119 1.00 91.38 139 THR A CA 1
ATOM 1052 C C . THR A 1 139 ? -2.518 -10.840 -2.051 1.00 91.38 139 THR A C 1
ATOM 1054 O O . THR A 1 139 ? -3.504 -10.793 -1.325 1.00 91.38 139 THR A O 1
ATOM 1057 N N . PHE A 1 140 ? -1.586 -11.781 -1.905 1.00 90.69 140 PHE A N 1
ATOM 1058 C CA . PHE A 1 140 ? -1.761 -12.883 -0.957 1.00 90.69 140 PHE A CA 1
ATOM 1059 C C . PHE A 1 140 ? -1.521 -12.464 0.497 1.00 90.69 140 PHE A C 1
ATOM 1061 O O . PHE A 1 140 ? -2.302 -12.820 1.377 1.00 90.69 140 PHE A O 1
ATOM 1068 N N . VAL A 1 141 ? -0.467 -11.691 0.760 1.00 89.31 141 VAL A N 1
ATOM 1069 C CA . VAL A 1 141 ? -0.059 -11.322 2.120 1.00 89.31 141 VAL A CA 1
ATOM 1070 C C . VAL A 1 141 ? -0.912 -10.187 2.673 1.00 89.31 141 VAL A C 1
ATOM 1072 O O . VAL A 1 141 ? -1.392 -10.315 3.793 1.00 89.31 141 VAL A O 1
ATOM 1075 N N . GLU A 1 142 ? -1.151 -9.100 1.931 1.00 87.75 142 GLU A N 1
ATOM 1076 C CA . GLU A 1 142 ? -1.934 -7.962 2.446 1.00 87.75 142 GLU A CA 1
ATOM 1077 C C . GLU A 1 142 ? -3.411 -8.332 2.594 1.00 87.75 142 GLU A C 1
ATOM 1079 O O . GLU A 1 142 ? -3.993 -8.114 3.657 1.00 87.75 142 GLU A O 1
ATOM 1084 N N . LEU A 1 143 ? -4.013 -8.960 1.575 1.00 90.06 143 LEU A N 1
ATOM 1085 C CA . LEU A 1 143 ? -5.414 -9.383 1.668 1.00 90.06 143 LEU A CA 1
ATOM 1086 C C . LEU A 1 143 ? -5.578 -10.534 2.668 1.00 90.06 143 LEU A C 1
ATOM 1088 O O . LEU A 1 143 ? -6.548 -10.546 3.423 1.00 90.06 143 LEU A O 1
ATOM 1092 N N . GLY A 1 144 ? -4.623 -11.468 2.737 1.00 90.06 144 GLY A N 1
ATOM 1093 C CA . GLY A 1 144 ? -4.622 -12.530 3.745 1.00 90.06 144 GLY A CA 1
ATOM 1094 C C . GLY A 1 144 ? -4.517 -11.984 5.171 1.00 90.06 144 GLY A C 1
ATOM 1095 O O . GLY A 1 144 ? -5.271 -12.400 6.055 1.00 90.06 144 GLY A O 1
ATOM 1096 N N . TYR A 1 145 ? -3.642 -11.000 5.388 1.00 88.31 145 TYR A N 1
ATOM 1097 C CA . TYR A 1 145 ? -3.507 -10.285 6.658 1.00 88.31 145 TYR A CA 1
ATOM 1098 C C . TYR A 1 145 ? -4.813 -9.589 7.062 1.00 88.31 145 TYR A C 1
ATOM 1100 O O . TYR A 1 145 ? -5.212 -9.652 8.230 1.00 88.31 145 TYR A O 1
ATOM 1108 N N . GLU A 1 146 ? -5.506 -8.982 6.095 1.00 87.25 146 GLU A N 1
ATOM 1109 C CA . GLU A 1 146 ? -6.772 -8.287 6.320 1.00 87.25 146 GLU A CA 1
ATOM 1110 C C . GLU A 1 146 ? -7.912 -9.252 6.678 1.00 87.25 146 GLU A C 1
ATOM 1112 O O . GLU A 1 146 ? -8.619 -9.040 7.664 1.00 87.25 146 GLU A O 1
ATOM 1117 N N . ILE A 1 147 ? -8.063 -10.362 5.943 1.00 89.38 147 ILE A N 1
ATOM 1118 C CA . ILE A 1 147 ? -9.090 -11.378 6.237 1.00 89.38 147 ILE A CA 1
ATOM 1119 C C . ILE A 1 147 ? -8.865 -12.000 7.615 1.00 89.38 147 ILE A C 1
ATOM 1121 O O . ILE A 1 147 ? -9.815 -12.166 8.381 1.00 89.38 147 ILE A O 1
ATOM 1125 N N . SER A 1 148 ? -7.610 -12.320 7.936 1.00 87.31 148 SER A N 1
ATOM 1126 C CA . SER A 1 148 ? -7.227 -12.962 9.196 1.00 87.31 148 SER A CA 1
ATOM 1127 C C . SER A 1 148 ? -7.433 -12.054 10.414 1.00 87.31 148 SER A C 1
ATOM 1129 O O . SER A 1 148 ? -7.541 -12.540 11.540 1.00 87.31 148 SER A O 1
ATOM 1131 N N . ARG A 1 149 ? -7.515 -10.729 10.215 1.00 83.88 149 ARG A N 1
ATOM 1132 C CA . ARG A 1 149 ? -7.459 -9.727 11.292 1.00 83.88 149 ARG A CA 1
ATOM 1133 C C . ARG A 1 149 ? -6.308 -10.022 12.255 1.00 83.88 149 ARG A C 1
ATOM 1135 O O . ARG A 1 149 ? -6.490 -10.142 13.471 1.00 83.88 149 ARG A O 1
ATOM 1142 N N . PHE A 1 150 ? -5.110 -10.136 11.697 1.00 83.94 150 PHE A N 1
ATOM 1143 C CA . PHE A 1 150 ? -3.935 -10.569 12.447 1.00 83.94 150 PHE A CA 1
ATOM 1144 C C . PHE A 1 150 ? -3.650 -9.684 13.670 1.00 83.94 150 PHE A C 1
ATOM 1146 O O . PHE A 1 150 ? -3.356 -10.192 14.749 1.00 83.94 150 PHE A O 1
ATOM 1153 N N . TRP A 1 151 ? -3.800 -8.362 13.542 1.00 82.81 151 TRP A N 1
ATOM 1154 C CA . TRP A 1 151 ? -3.464 -7.430 14.621 1.00 82.81 151 TRP A CA 1
ATOM 1155 C C . TRP A 1 151 ? -4.305 -7.623 15.903 1.00 82.81 151 TRP A C 1
ATOM 1157 O O . TRP A 1 151 ? -3.710 -7.844 16.962 1.00 82.81 151 TRP A O 1
ATOM 1167 N N . PRO A 1 152 ? -5.656 -7.637 15.860 1.00 82.31 152 PRO A N 1
ATOM 1168 C CA . PRO A 1 152 ? -6.466 -8.006 17.024 1.00 82.31 152 PRO A CA 1
ATOM 1169 C C . PRO A 1 152 ? -6.137 -9.387 17.604 1.00 82.31 152 PRO A C 1
ATOM 1171 O O . PRO A 1 152 ? -6.154 -9.557 18.824 1.00 82.31 152 PRO A O 1
ATOM 1174 N N . ALA A 1 153 ? -5.818 -10.369 16.752 1.00 83.62 153 ALA A N 1
ATOM 1175 C CA . ALA A 1 153 ? -5.472 -11.718 17.194 1.00 83.62 153 ALA A CA 1
ATOM 1176 C C . ALA A 1 153 ? -4.162 -11.733 17.998 1.00 83.62 153 ALA A C 1
ATOM 1178 O O . ALA A 1 153 ? -4.110 -12.322 19.079 1.00 83.62 153 ALA A O 1
ATOM 1179 N N . VAL A 1 154 ? -3.133 -11.021 17.531 1.00 85.06 154 VAL A N 1
ATOM 1180 C CA . VAL A 1 154 ? -1.862 -10.868 18.255 1.00 85.06 154 VAL A CA 1
ATOM 1181 C C . VAL A 1 154 ? -2.071 -10.148 19.581 1.00 85.06 154 VAL A C 1
ATOM 1183 O O . VAL A 1 154 ? -1.597 -10.623 20.611 1.00 85.06 154 VAL A O 1
ATOM 1186 N N . GLN A 1 155 ? -2.821 -9.043 19.586 1.00 82.56 155 GLN A N 1
ATOM 1187 C CA . GLN A 1 155 ? -3.131 -8.312 20.816 1.00 82.56 155 GLN A CA 1
ATOM 1188 C C . GLN A 1 155 ? -3.867 -9.195 21.832 1.00 82.56 155 GLN A C 1
ATOM 1190 O O . GLN A 1 155 ? -3.560 -9.147 23.022 1.00 82.56 155 GLN A O 1
ATOM 1195 N N . TYR A 1 156 ? -4.790 -10.039 21.366 1.00 84.06 156 TYR A N 1
ATOM 1196 C CA . TYR A 1 156 ? -5.501 -10.995 22.207 1.00 84.06 156 TYR A CA 1
ATOM 1197 C C . TYR A 1 156 ? -4.570 -12.063 22.800 1.00 84.06 156 TYR A C 1
ATOM 1199 O O . TYR A 1 156 ? -4.622 -12.321 24.004 1.00 84.06 156 TYR A O 1
ATOM 1207 N N . VAL A 1 157 ? -3.705 -12.673 21.983 1.00 85.69 157 VAL A N 1
ATOM 1208 C CA . VAL A 1 157 ? -2.739 -13.681 22.451 1.00 85.69 157 VAL A CA 1
ATOM 1209 C C . VAL A 1 157 ? -1.774 -13.065 23.460 1.00 85.69 157 VAL A C 1
ATOM 1211 O O . VAL A 1 157 ? -1.582 -13.625 24.537 1.00 85.69 157 VAL A O 1
ATOM 1214 N N . PHE A 1 158 ? -1.236 -11.882 23.163 1.00 84.81 158 PHE A N 1
ATOM 1215 C CA . PHE A 1 158 ? -0.333 -11.164 24.057 1.00 84.81 158 PHE A CA 1
ATOM 1216 C C . PHE A 1 158 ? -1.015 -10.827 25.389 1.00 84.81 158 PHE A C 1
ATOM 1218 O O . PHE A 1 158 ? -0.504 -11.160 26.455 1.00 84.81 158 PHE A O 1
ATOM 1225 N N . ALA A 1 159 ? -2.225 -10.268 25.353 1.00 82.06 159 ALA A N 1
ATOM 1226 C CA . ALA A 1 159 ? -2.985 -9.961 26.562 1.00 82.06 159 ALA A CA 1
ATOM 1227 C C . ALA A 1 159 ? -3.300 -11.206 27.408 1.00 82.06 159 ALA A C 1
ATOM 1229 O O . ALA A 1 159 ? -3.313 -11.136 28.635 1.00 82.06 159 ALA A O 1
ATOM 1230 N N . ARG A 1 160 ? -3.517 -12.366 26.777 1.00 78.81 160 ARG A N 1
ATOM 1231 C CA . ARG A 1 160 ? -3.743 -13.635 27.483 1.00 78.81 160 ARG A CA 1
ATOM 1232 C C . ARG A 1 160 ? -2.479 -14.177 28.158 1.00 78.81 160 ARG A C 1
ATOM 1234 O O . ARG A 1 160 ? -2.599 -14.860 29.172 1.00 78.81 160 ARG A O 1
ATOM 1241 N N . VAL A 1 161 ? -1.304 -13.923 27.585 1.00 83.56 161 VAL A N 1
ATOM 1242 C CA . VAL A 1 161 ? -0.012 -14.379 28.124 1.00 83.56 161 VAL A CA 1
ATOM 1243 C C . VAL A 1 161 ? 0.465 -13.472 29.260 1.00 83.56 161 VAL A C 1
ATOM 1245 O O . VAL A 1 161 ? 0.918 -13.976 30.282 1.00 83.56 161 VAL A O 1
ATOM 1248 N N . PHE A 1 162 ? 0.332 -12.152 29.110 1.00 79.06 162 PHE A N 1
ATOM 1249 C CA . PHE A 1 162 ? 0.912 -11.168 30.033 1.00 79.06 162 PHE A CA 1
ATOM 1250 C C . PHE A 1 162 ? -0.045 -10.649 31.118 1.00 79.06 162 PHE A C 1
ATOM 1252 O O . PHE A 1 162 ? 0.372 -9.866 31.968 1.00 79.06 162 PHE A O 1
ATOM 1259 N N . THR A 1 163 ? -1.325 -11.035 31.121 1.00 74.25 163 THR A N 1
ATOM 1260 C CA . THR A 1 163 ? -2.311 -10.533 32.096 1.00 74.25 163 THR A CA 1
ATOM 1261 C C . THR A 1 163 ? -3.096 -11.664 32.754 1.00 74.25 163 THR A C 1
ATOM 1263 O O . THR A 1 163 ? -3.427 -12.667 32.124 1.00 74.25 163 THR A O 1
ATOM 1266 N N . ASP A 1 164 ? -3.425 -11.483 34.035 1.00 73.75 164 ASP A N 1
ATOM 1267 C CA . ASP A 1 164 ? -4.111 -12.488 34.842 1.00 73.75 164 ASP A CA 1
ATOM 1268 C C . ASP A 1 164 ? -5.514 -12.822 34.295 1.00 73.75 164 ASP A C 1
ATOM 1270 O O . ASP A 1 164 ? -6.322 -11.946 33.963 1.00 73.75 164 ASP A O 1
ATOM 1274 N N . LYS A 1 165 ? -5.833 -14.120 34.216 1.00 66.25 165 LYS A N 1
ATOM 1275 C CA . LYS A 1 165 ? -7.038 -14.646 33.545 1.00 66.25 165 LYS A CA 1
ATOM 1276 C C . LYS A 1 165 ? -8.336 -14.146 34.187 1.00 66.25 165 LYS A C 1
ATOM 1278 O O . LYS A 1 165 ? -9.367 -14.101 33.518 1.00 66.25 165 LYS A O 1
ATOM 1283 N N . ARG A 1 166 ? -8.295 -13.759 35.467 1.00 62.78 166 ARG A N 1
ATOM 1284 C CA . ARG A 1 166 ? -9.457 -13.286 36.238 1.00 62.78 166 ARG A CA 1
ATOM 1285 C C . ARG A 1 166 ? -9.938 -11.884 35.861 1.00 62.78 166 ARG A C 1
ATOM 1287 O O . ARG A 1 166 ? -11.106 -11.586 36.089 1.00 62.78 166 ARG A O 1
ATOM 1294 N N . GLN A 1 167 ? -9.097 -11.043 35.256 1.00 62.69 167 GLN A N 1
ATOM 1295 C CA . GLN A 1 167 ? -9.489 -9.678 34.872 1.00 62.69 167 GLN A CA 1
ATOM 1296 C C . GLN A 1 167 ? -10.295 -9.635 33.559 1.00 62.69 167 GLN A C 1
ATOM 1298 O O . GLN A 1 167 ? -11.022 -8.676 33.287 1.00 62.69 167 GLN A O 1
ATOM 1303 N N . TRP A 1 168 ? -10.246 -10.703 32.756 1.00 65.50 168 TRP A N 1
ATOM 1304 C CA . TRP A 1 168 ? -10.856 -10.745 31.428 1.00 65.50 168 TRP A CA 1
ATOM 1305 C C . TRP A 1 168 ? -12.278 -11.309 31.451 1.00 65.50 168 TRP A C 1
ATOM 1307 O O . TRP A 1 168 ? -12.547 -12.446 31.062 1.00 65.50 168 TRP A O 1
ATOM 1317 N N . THR A 1 169 ? -13.238 -10.479 31.856 1.00 73.50 169 THR A N 1
ATOM 1318 C CA . THR A 1 169 ? -14.661 -10.800 31.656 1.00 73.50 169 THR A CA 1
ATOM 1319 C C . THR A 1 169 ? -14.991 -10.790 30.156 1.00 73.50 169 THR A C 1
ATOM 1321 O O . THR A 1 169 ? -14.489 -9.942 29.416 1.00 73.50 169 THR A O 1
ATOM 1324 N N . ARG A 1 170 ? -15.908 -11.658 29.687 1.00 70.25 170 ARG A N 1
ATOM 1325 C CA . ARG A 1 170 ? -16.348 -11.715 28.268 1.00 70.25 170 ARG A CA 1
ATOM 1326 C C . ARG A 1 170 ? -16.734 -10.341 27.691 1.00 70.25 170 ARG A C 1
ATOM 1328 O O . ARG A 1 170 ? -16.520 -10.081 26.510 1.00 70.25 170 ARG A O 1
ATOM 1335 N N . ARG A 1 171 ? -17.271 -9.446 28.529 1.00 72.12 171 ARG A N 1
ATOM 1336 C CA . ARG A 1 171 ? -17.605 -8.057 28.168 1.00 72.12 171 ARG A CA 1
ATOM 1337 C C . ARG A 1 171 ? -16.369 -7.179 27.938 1.00 72.12 171 ARG A C 1
ATOM 1339 O O . ARG A 1 171 ? -16.345 -6.436 26.963 1.00 72.12 171 ARG A O 1
ATOM 1346 N N . ALA A 1 172 ? -15.346 -7.285 28.788 1.00 72.69 172 ALA A N 1
ATOM 1347 C CA . ALA A 1 172 ? -14.090 -6.545 28.639 1.00 72.69 172 ALA A CA 1
ATOM 1348 C C . ALA A 1 172 ? -13.341 -6.981 27.371 1.00 72.69 172 ALA A C 1
ATOM 1350 O O . ALA A 1 172 ? -12.865 -6.149 26.603 1.00 72.69 172 ALA A O 1
ATOM 1351 N N . LEU A 1 173 ? -13.348 -8.286 27.092 1.00 71.00 173 LEU A N 1
ATOM 1352 C CA . LEU A 1 173 ? -12.747 -8.851 25.890 1.00 71.00 173 LEU A CA 1
ATOM 1353 C C . LEU A 1 173 ? -13.427 -8.341 24.610 1.00 71.00 173 LEU A C 1
ATOM 1355 O O . LEU A 1 173 ? -12.750 -7.959 23.657 1.00 71.00 173 LEU A O 1
ATOM 1359 N N . ARG A 1 174 ? -14.767 -8.270 24.617 1.00 73.06 174 ARG A N 1
ATOM 1360 C CA . ARG A 1 174 ? -15.548 -7.721 23.500 1.00 73.06 174 ARG A CA 1
ATOM 1361 C C . ARG A 1 174 ? -15.296 -6.231 23.279 1.00 73.06 174 ARG A C 1
ATOM 1363 O O . ARG A 1 174 ? -15.269 -5.789 22.141 1.00 73.06 174 ARG A O 1
ATOM 1370 N N . ARG A 1 175 ? -15.126 -5.464 24.355 1.00 70.50 175 ARG A N 1
ATOM 1371 C CA . ARG A 1 175 ? -14.926 -4.012 24.280 1.00 70.50 175 ARG A CA 1
ATOM 1372 C C . ARG A 1 175 ? -13.502 -3.618 23.879 1.00 70.50 175 ARG A C 1
ATOM 1374 O O . ARG A 1 175 ? -13.327 -2.534 23.341 1.00 70.50 175 ARG A O 1
ATOM 1381 N N . SER A 1 176 ? -12.519 -4.480 24.139 1.00 72.56 176 SER A N 1
ATOM 1382 C CA . SER A 1 176 ? -11.113 -4.242 23.799 1.00 72.56 176 SER A CA 1
ATOM 1383 C C . SER A 1 176 ? -10.739 -4.875 22.454 1.00 72.56 176 SER A C 1
ATOM 1385 O O . SER A 1 176 ? -10.640 -4.180 21.449 1.00 72.56 176 SER A O 1
ATOM 1387 N N . PHE A 1 177 ? -10.590 -6.203 22.407 1.00 69.12 177 PHE A N 1
ATOM 1388 C CA . PHE A 1 177 ? -9.973 -6.897 21.267 1.00 69.12 177 PHE A CA 1
ATOM 1389 C C . PHE A 1 177 ? -10.959 -7.257 20.158 1.00 69.12 177 PHE A C 1
ATOM 1391 O O . PHE A 1 177 ? -10.595 -7.252 18.987 1.00 69.12 177 PHE A O 1
ATOM 1398 N N . PHE A 1 178 ? -12.215 -7.549 20.511 1.00 73.25 178 PHE A N 1
ATOM 1399 C CA . PHE A 1 178 ? -13.266 -7.837 19.525 1.00 73.25 178 PHE A CA 1
ATOM 1400 C C . PHE A 1 178 ? -14.142 -6.620 19.222 1.00 73.25 178 PHE A C 1
ATOM 1402 O O . PHE A 1 178 ? -15.249 -6.776 18.706 1.00 73.25 178 PHE A O 1
ATOM 1409 N N . SER A 1 179 ? -13.672 -5.413 19.552 1.00 76.06 179 SER A N 1
ATOM 1410 C CA . SER A 1 179 ? -14.340 -4.200 19.096 1.00 76.06 179 SER A CA 1
ATOM 1411 C C . SER A 1 179 ? -14.195 -4.099 17.583 1.00 76.06 179 SER A C 1
ATOM 1413 O O . SER A 1 179 ? -13.136 -4.398 17.029 1.00 76.06 179 SER A O 1
ATOM 1415 N N . ASN A 1 180 ? -15.253 -3.653 16.911 1.00 77.38 180 ASN A N 1
ATOM 1416 C CA . ASN A 1 180 ? -15.205 -3.447 15.473 1.00 77.38 180 ASN A CA 1
ATOM 1417 C C . ASN A 1 180 ? -14.195 -2.333 15.150 1.00 77.38 180 ASN A C 1
ATOM 1419 O O . ASN A 1 180 ? -14.329 -1.229 15.691 1.00 77.38 180 ASN A O 1
ATOM 1423 N N . PRO A 1 181 ? -13.178 -2.600 14.312 1.00 82.12 181 PRO A N 1
ATOM 1424 C CA . PRO A 1 181 ? -12.189 -1.598 13.962 1.00 82.12 181 PRO A CA 1
ATOM 1425 C C . PRO A 1 181 ? -12.806 -0.497 13.097 1.00 82.12 181 PRO A C 1
ATOM 1427 O O . PRO A 1 181 ? -13.806 -0.684 12.396 1.00 82.12 181 PRO A O 1
ATOM 1430 N N . VAL A 1 182 ? -12.177 0.673 13.147 1.00 84.50 182 VAL A N 1
ATOM 1431 C CA . VAL A 1 182 ? -12.531 1.808 12.294 1.00 84.50 182 VAL A CA 1
ATOM 1432 C C . VAL A 1 182 ? -11.859 1.629 10.947 1.00 84.50 182 VAL A C 1
ATOM 1434 O O . VAL A 1 182 ? -10.667 1.330 10.898 1.00 84.50 182 VAL A O 1
ATOM 1437 N N . PHE A 1 183 ? -12.585 1.867 9.857 1.00 84.12 183 PHE A N 1
ATOM 1438 C CA . PHE A 1 183 ? -11.969 1.841 8.534 1.00 84.12 183 PHE A CA 1
ATOM 1439 C C . PHE A 1 183 ? -11.014 3.035 8.345 1.00 84.12 183 PHE A C 1
ATOM 1441 O O . PHE A 1 183 ? -11.435 4.197 8.240 1.00 84.12 183 PHE A O 1
ATOM 1448 N N . LEU A 1 184 ? -9.711 2.749 8.316 1.00 86.50 184 LEU A N 1
ATOM 1449 C CA . LEU A 1 184 ? -8.636 3.728 8.140 1.00 86.50 184 LEU A CA 1
ATOM 1450 C C . LEU A 1 184 ? -8.447 4.047 6.654 1.00 86.50 184 LEU A C 1
ATOM 1452 O O . LEU A 1 184 ? -7.578 3.504 5.974 1.00 86.50 184 LEU A O 1
ATOM 1456 N N . HIS A 1 185 ? -9.268 4.966 6.148 1.00 85.50 185 HIS A N 1
ATOM 1457 C CA . HIS A 1 185 ? -9.255 5.366 4.742 1.00 85.50 185 HIS A CA 1
ATOM 1458 C C . HIS A 1 185 ? -7.861 5.827 4.277 1.00 85.50 185 HIS A C 1
ATOM 1460 O O . HIS A 1 185 ? -7.445 5.517 3.166 1.00 85.50 185 HIS A O 1
ATOM 1466 N N . GLY A 1 186 ? -7.104 6.521 5.129 1.00 83.81 186 GLY A N 1
ATOM 1467 C CA . GLY A 1 186 ? -5.768 7.014 4.799 1.00 83.81 186 GLY A CA 1
ATOM 1468 C C . GLY A 1 186 ? -4.715 5.922 4.590 1.00 83.81 186 GLY A C 1
ATOM 1469 O O . GLY A 1 186 ? -3.662 6.225 4.040 1.00 83.81 186 GLY A O 1
ATOM 1470 N N . TRP A 1 187 ? -4.972 4.681 5.010 1.00 87.31 187 TRP A N 1
ATOM 1471 C CA . TRP A 1 187 ? -4.021 3.568 4.903 1.00 87.31 187 TRP A CA 1
ATOM 1472 C C . TRP A 1 187 ? -4.347 2.679 3.700 1.00 87.31 187 TRP A C 1
ATOM 1474 O O . TRP A 1 187 ? -3.480 2.405 2.874 1.00 87.31 187 TRP A O 1
ATOM 1484 N N . TYR A 1 188 ? -5.618 2.292 3.564 1.00 88.62 188 TYR A N 1
ATOM 1485 C CA . TYR A 1 188 ? -6.056 1.367 2.517 1.00 88.62 188 TYR A CA 1
ATOM 1486 C C . TYR A 1 188 ? -6.079 2.005 1.125 1.00 88.62 188 TYR A C 1
ATOM 1488 O O . TYR A 1 188 ? -5.625 1.400 0.155 1.00 88.62 188 TYR A O 1
ATOM 1496 N N . TYR A 1 189 ? -6.550 3.251 1.009 1.00 89.94 189 TYR A N 1
ATOM 1497 C CA . TYR A 1 189 ? -6.667 3.906 -0.297 1.00 89.94 189 TYR A CA 1
ATOM 1498 C C . TYR A 1 189 ? -5.315 4.116 -0.997 1.00 89.94 189 TYR A C 1
ATOM 1500 O O . TYR A 1 189 ? -5.233 3.800 -2.184 1.00 89.94 189 TYR A O 1
ATOM 1508 N N . PRO A 1 190 ? -4.239 4.614 -0.348 1.00 89.88 190 PRO A N 1
ATOM 1509 C CA . PRO A 1 190 ? -2.958 4.780 -1.030 1.00 89.88 190 PRO A CA 1
ATOM 1510 C C . PRO A 1 190 ? -2.349 3.435 -1.419 1.00 89.88 190 PRO A C 1
ATOM 1512 O O . PRO A 1 190 ? -1.782 3.331 -2.505 1.00 89.88 190 PRO A O 1
ATOM 1515 N N . SER A 1 191 ? -2.555 2.395 -0.597 1.00 89.06 191 SER A N 1
ATOM 1516 C CA . SER A 1 191 ? -2.134 1.039 -0.940 1.00 89.06 191 SER A CA 1
ATOM 1517 C C . SER A 1 191 ? -2.787 0.577 -2.246 1.00 89.06 191 SER A C 1
ATOM 1519 O O . SER A 1 191 ? -2.076 0.180 -3.169 1.00 89.06 191 SER A O 1
ATOM 1521 N N . MET A 1 192 ? -4.104 0.724 -2.403 1.00 91.50 192 MET A N 1
ATOM 1522 C CA . MET A 1 192 ? -4.791 0.396 -3.661 1.00 91.50 192 MET A CA 1
ATOM 1523 C C . MET A 1 192 ? -4.331 1.287 -4.825 1.00 91.50 192 MET A C 1
ATOM 1525 O O . MET A 1 192 ? -4.008 0.784 -5.900 1.00 91.50 192 MET A O 1
ATOM 1529 N N . LEU A 1 193 ? -4.229 2.603 -4.605 1.00 92.12 193 LEU A N 1
ATOM 1530 C CA . LEU A 1 193 ? -3.798 3.572 -5.621 1.00 92.12 193 LEU A CA 1
ATOM 1531 C C . LEU A 1 193 ? -2.387 3.283 -6.145 1.00 92.12 193 LEU A C 1
ATOM 1533 O O . LEU A 1 193 ? -2.117 3.499 -7.323 1.00 92.12 193 LEU A O 1
ATOM 1537 N N . SER A 1 194 ? -1.488 2.772 -5.306 1.00 89.12 194 SER A N 1
ATOM 1538 C CA . SER A 1 194 ? -0.142 2.396 -5.743 1.00 89.12 194 SER A CA 1
ATOM 1539 C C . SER A 1 194 ? -0.134 1.238 -6.739 1.00 89.12 194 SER A C 1
ATOM 1541 O O . SER A 1 194 ? 0.669 1.254 -7.668 1.00 89.12 194 SER A O 1
ATOM 1543 N N . VAL A 1 195 ? -1.052 0.273 -6.593 1.00 91.94 195 VAL A N 1
ATOM 1544 C CA . VAL A 1 195 ? -1.203 -0.834 -7.549 1.00 91.94 195 VAL A CA 1
ATOM 1545 C C . VAL A 1 195 ? -1.747 -0.303 -8.872 1.00 91.94 195 VAL A C 1
ATOM 1547 O O . VAL A 1 195 ? -1.251 -0.693 -9.923 1.00 91.94 195 VAL A O 1
ATOM 1550 N N . ILE A 1 196 ? -2.688 0.650 -8.829 1.00 92.50 196 ILE A N 1
ATOM 1551 C CA . ILE A 1 196 ? -3.197 1.337 -10.030 1.00 92.50 196 ILE A CA 1
ATOM 1552 C C . ILE A 1 196 ? -2.062 2.050 -10.773 1.00 92.50 196 ILE A C 1
ATOM 1554 O O . ILE A 1 196 ? -1.921 1.886 -11.981 1.00 92.50 196 ILE A O 1
ATOM 1558 N N . ILE A 1 197 ? -1.232 2.823 -10.064 1.00 89.50 197 ILE A N 1
ATOM 1559 C CA . ILE A 1 197 ? -0.093 3.518 -10.683 1.00 89.50 197 ILE A CA 1
ATOM 1560 C C . ILE A 1 197 ? 0.869 2.519 -11.316 1.00 89.50 197 ILE A C 1
ATOM 1562 O O . ILE A 1 197 ? 1.301 2.726 -12.446 1.00 89.50 197 ILE A O 1
ATOM 1566 N N . LEU A 1 198 ? 1.203 1.443 -10.601 1.00 89.25 198 LEU A N 1
ATOM 1567 C CA . LEU A 1 198 ? 2.125 0.432 -11.103 1.00 89.25 198 LEU A CA 1
ATOM 1568 C C . LEU A 1 198 ? 1.566 -0.243 -12.362 1.00 89.25 198 LEU A C 1
ATOM 1570 O O . LEU A 1 198 ? 2.294 -0.401 -13.338 1.00 89.25 198 LEU A O 1
ATOM 1574 N N . ALA A 1 199 ? 0.267 -0.552 -12.370 1.00 91.62 199 ALA A N 1
ATOM 1575 C CA . ALA A 1 199 ? -0.431 -1.081 -13.534 1.00 91.62 199 ALA A CA 1
ATOM 1576 C C . ALA A 1 199 ? -0.386 -0.112 -14.723 1.00 91.62 199 ALA A C 1
ATOM 1578 O O . ALA A 1 199 ? -0.101 -0.545 -15.834 1.00 91.62 199 ALA A O 1
ATOM 1579 N N . PHE A 1 200 ? -0.603 1.192 -14.512 1.00 90.12 200 PHE A N 1
ATOM 1580 C CA . PHE A 1 200 ? -0.516 2.184 -15.589 1.00 90.12 200 PHE A CA 1
ATOM 1581 C C . PHE A 1 200 ? 0.902 2.348 -16.132 1.00 90.12 200 PHE A C 1
ATOM 1583 O O . PHE A 1 200 ? 1.083 2.347 -17.347 1.00 90.12 200 PHE A O 1
ATOM 1590 N N . ILE A 1 201 ? 1.903 2.454 -15.256 1.00 85.25 201 ILE A N 1
ATOM 1591 C CA . ILE A 1 201 ? 3.308 2.615 -15.649 1.00 85.25 201 ILE A CA 1
ATOM 1592 C C . ILE A 1 201 ? 3.784 1.417 -16.480 1.00 85.25 201 ILE A C 1
ATOM 1594 O O . ILE A 1 201 ? 4.414 1.599 -17.519 1.00 85.25 201 ILE A O 1
ATOM 1598 N N . TYR A 1 202 ? 3.462 0.199 -16.046 1.00 85.06 202 TYR A N 1
ATOM 1599 C CA . TYR A 1 202 ? 3.958 -1.024 -16.675 1.00 85.06 202 TYR A CA 1
ATOM 1600 C C . TYR A 1 202 ? 3.045 -1.613 -17.750 1.00 85.06 202 TYR A C 1
ATOM 1602 O O . TYR A 1 202 ? 3.453 -2.563 -18.410 1.00 85.06 202 TYR A O 1
ATOM 1610 N N . SER A 1 203 ? 1.863 -1.040 -17.990 1.00 87.81 203 SER A N 1
ATOM 1611 C CA . SER A 1 203 ? 0.914 -1.523 -19.007 1.00 87.81 203 SER A CA 1
ATOM 1612 C C . SER A 1 203 ? 1.558 -1.698 -20.391 1.00 87.81 203 SER A C 1
ATOM 1614 O O . SER A 1 203 ? 1.286 -2.672 -21.088 1.00 87.81 203 SER A O 1
ATOM 1616 N N . ILE A 1 204 ? 2.454 -0.777 -20.767 1.00 82.38 204 ILE A N 1
ATOM 1617 C CA . ILE A 1 204 ? 3.121 -0.768 -22.078 1.00 82.38 204 ILE A CA 1
ATOM 1618 C C . ILE A 1 204 ? 4.365 -1.670 -22.097 1.00 82.38 204 ILE A C 1
ATOM 1620 O O . ILE A 1 204 ? 4.614 -2.346 -23.088 1.00 82.38 204 ILE A O 1
ATOM 1624 N N . VAL A 1 205 ? 5.148 -1.684 -21.011 1.00 80.06 205 VAL A N 1
ATOM 1625 C CA . VAL A 1 205 ? 6.435 -2.404 -20.950 1.00 80.06 205 VAL A CA 1
ATOM 1626 C C . VAL A 1 205 ? 6.227 -3.899 -20.696 1.00 80.06 205 VAL A C 1
ATOM 1628 O O . VAL A 1 205 ? 6.854 -4.736 -21.339 1.00 80.06 205 VAL A O 1
ATOM 1631 N N . THR A 1 206 ? 5.347 -4.250 -19.757 1.00 83.19 206 THR A N 1
ATOM 1632 C CA . THR A 1 206 ? 5.061 -5.629 -19.342 1.00 83.19 206 THR A CA 1
ATOM 1633 C C . THR A 1 206 ? 3.548 -5.819 -19.152 1.00 83.19 206 THR A C 1
ATOM 1635 O O . THR A 1 206 ? 3.049 -5.770 -18.026 1.00 83.19 206 THR A O 1
ATOM 1638 N N . PRO A 1 207 ? 2.779 -6.109 -20.222 1.00 86.25 207 PRO A N 1
ATOM 1639 C CA . PRO A 1 207 ? 1.313 -6.199 -20.144 1.00 86.25 207 PRO A CA 1
ATOM 1640 C C . PRO A 1 207 ? 0.822 -7.300 -19.190 1.00 86.25 207 PRO A C 1
ATOM 1642 O O . PRO A 1 207 ? -0.260 -7.204 -18.617 1.00 86.25 207 PRO A O 1
ATOM 1645 N N . ILE A 1 208 ? 1.652 -8.318 -18.942 1.00 90.06 208 ILE A N 1
ATOM 1646 C CA . ILE A 1 208 ? 1.391 -9.380 -17.961 1.00 90.06 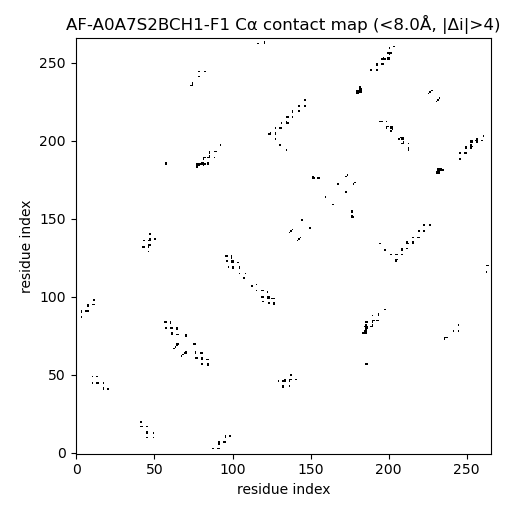208 ILE A CA 1
ATOM 1647 C C . ILE A 1 208 ? 1.154 -8.799 -16.553 1.00 90.06 208 ILE A C 1
ATOM 1649 O O . ILE A 1 208 ? 0.298 -9.289 -15.816 1.00 90.06 208 ILE A O 1
ATOM 1653 N N . LEU A 1 209 ? 1.850 -7.720 -16.180 1.00 90.38 209 LEU A N 1
ATOM 1654 C CA . LEU A 1 209 ? 1.688 -7.067 -14.879 1.00 90.38 209 LEU A CA 1
ATOM 1655 C C . LEU A 1 209 ? 0.277 -6.483 -14.700 1.00 90.38 209 LEU A C 1
ATOM 1657 O O . LEU A 1 209 ? -0.277 -6.542 -13.603 1.00 90.38 209 LEU A O 1
ATOM 1661 N N . SER A 1 210 ? -0.340 -5.988 -15.778 1.00 90.81 210 SER A N 1
ATOM 1662 C CA . SER A 1 210 ? -1.724 -5.498 -15.761 1.00 90.81 210 SER A CA 1
ATOM 1663 C C . SER A 1 210 ? -2.723 -6.613 -15.430 1.00 90.81 210 SER A C 1
ATOM 1665 O O . SER A 1 210 ? -3.684 -6.361 -14.702 1.00 90.81 210 SER A O 1
ATOM 1667 N N . ILE A 1 211 ? -2.488 -7.838 -15.909 1.00 93.19 211 ILE A N 1
ATOM 1668 C CA . ILE A 1 211 ? -3.354 -8.994 -15.631 1.00 93.19 211 ILE A CA 1
ATOM 1669 C C . ILE A 1 211 ? -3.299 -9.342 -14.139 1.00 93.19 211 ILE A C 1
ATOM 1671 O O . ILE A 1 211 ? -4.338 -9.518 -13.503 1.00 93.19 211 ILE A O 1
ATOM 1675 N N . PHE A 1 212 ? -2.099 -9.364 -13.550 1.00 92.94 212 PHE A N 1
ATOM 1676 C CA . PHE A 1 212 ? -1.935 -9.581 -12.109 1.00 92.94 212 PHE A CA 1
ATOM 1677 C C . PHE A 1 212 ? -2.541 -8.449 -11.270 1.00 92.94 212 PHE A C 1
ATOM 1679 O O . PHE A 1 212 ? -3.152 -8.711 -10.236 1.00 92.94 212 PHE A O 1
ATOM 1686 N N . ALA A 1 213 ? -2.436 -7.197 -11.721 1.00 93.44 213 ALA A N 1
ATOM 1687 C CA . ALA A 1 213 ? -3.085 -6.071 -11.057 1.00 93.44 213 ALA A CA 1
ATOM 1688 C C . ALA A 1 213 ? -4.620 -6.173 -11.108 1.00 93.44 213 ALA A C 1
ATOM 1690 O O . ALA A 1 213 ? -5.285 -5.886 -10.115 1.00 93.44 213 ALA A O 1
ATOM 1691 N N . LEU A 1 214 ? -5.194 -6.620 -12.229 1.00 94.56 214 LEU A N 1
ATOM 1692 C CA . LEU A 1 214 ? -6.631 -6.881 -12.334 1.00 94.56 214 LEU A CA 1
ATOM 1693 C C . LEU A 1 214 ? -7.055 -7.972 -11.347 1.00 94.56 214 LEU A C 1
ATOM 1695 O O . LEU A 1 214 ? -8.022 -7.787 -10.608 1.00 94.56 214 LEU A O 1
ATOM 1699 N N . LEU A 1 215 ? -6.304 -9.073 -11.288 1.00 94.94 215 LEU A N 1
ATOM 1700 C CA . LEU A 1 215 ? -6.552 -10.162 -10.345 1.00 94.94 215 LEU A CA 1
ATOM 1701 C C . LEU A 1 215 ? -6.514 -9.665 -8.892 1.00 94.94 215 LEU A C 1
ATOM 1703 O O . LEU A 1 215 ? -7.402 -10.009 -8.111 1.00 94.94 215 LEU A O 1
ATOM 1707 N N . PHE A 1 216 ? -5.560 -8.794 -8.548 1.00 94.44 216 PHE A N 1
ATOM 1708 C CA . PHE A 1 216 ? -5.529 -8.124 -7.247 1.00 94.44 216 PHE A CA 1
ATOM 1709 C C . PHE A 1 216 ? -6.836 -7.376 -6.957 1.00 94.44 216 PHE A C 1
ATOM 1711 O O . PHE A 1 216 ? -7.404 -7.564 -5.884 1.00 94.44 216 PHE A O 1
ATOM 1718 N N . PHE A 1 217 ? -7.346 -6.567 -7.894 1.00 94.62 217 PHE A N 1
ATOM 1719 C CA . PHE A 1 217 ? -8.582 -5.807 -7.676 1.00 94.62 217 PHE A CA 1
ATOM 1720 C C . PHE A 1 217 ? -9.818 -6.693 -7.526 1.00 94.62 217 PHE A C 1
ATOM 1722 O O . PHE A 1 217 ? -10.646 -6.408 -6.665 1.00 94.62 217 PHE A O 1
ATOM 1729 N N . VAL A 1 218 ? -9.924 -7.781 -8.294 1.00 95.94 218 VAL A N 1
ATOM 1730 C CA . VAL A 1 218 ? -11.044 -8.732 -8.182 1.00 95.94 218 VAL A CA 1
ATOM 1731 C C . VAL A 1 218 ? -11.067 -9.389 -6.802 1.00 95.94 218 VAL A C 1
ATOM 1733 O O . VAL A 1 218 ? -12.108 -9.437 -6.147 1.00 95.94 218 VAL A O 1
ATOM 1736 N N . ILE A 1 219 ? -9.915 -9.865 -6.320 1.00 95.19 219 ILE A N 1
ATOM 1737 C CA . ILE A 1 219 ? -9.827 -10.477 -4.988 1.00 95.19 219 ILE A CA 1
ATOM 1738 C C . ILE A 1 219 ? -10.061 -9.416 -3.907 1.00 95.19 219 ILE A C 1
ATOM 1740 O O . ILE A 1 219 ? -10.824 -9.650 -2.967 1.00 95.19 219 ILE A O 1
ATOM 1744 N N . ALA A 1 220 ? -9.452 -8.237 -4.047 1.00 93.88 220 ALA A N 1
ATOM 1745 C CA . ALA A 1 220 ? -9.623 -7.136 -3.110 1.00 93.88 220 ALA A CA 1
ATOM 1746 C C . ALA A 1 220 ? -11.096 -6.716 -2.995 1.00 93.88 220 ALA A C 1
ATOM 1748 O O . ALA A 1 220 ? -11.567 -6.497 -1.882 1.00 93.88 220 ALA A O 1
ATOM 1749 N N . GLU A 1 221 ? -11.854 -6.662 -4.093 1.00 94.19 221 GLU A N 1
ATOM 1750 C CA . GLU A 1 221 ? -13.282 -6.331 -4.065 1.00 94.19 221 GLU A CA 1
ATOM 1751 C C . GLU A 1 221 ? -14.065 -7.301 -3.172 1.00 94.19 221 GLU A C 1
ATOM 1753 O O . GLU A 1 221 ? -14.789 -6.865 -2.275 1.00 94.19 221 GLU A O 1
ATOM 1758 N N . VAL A 1 222 ? -13.883 -8.611 -3.358 1.00 95.25 222 VAL A N 1
ATOM 1759 C CA . VAL A 1 222 ? -14.566 -9.638 -2.553 1.00 95.25 222 VAL A CA 1
ATOM 1760 C C . VAL A 1 222 ? -14.195 -9.509 -1.074 1.00 95.25 222 VAL A C 1
ATOM 1762 O O . VAL A 1 222 ? -15.066 -9.537 -0.199 1.00 95.25 222 VAL A O 1
ATOM 1765 N N . VAL A 1 223 ? -12.906 -9.328 -0.783 1.00 93.31 223 VAL A N 1
ATOM 1766 C CA . VAL A 1 223 ? -12.390 -9.220 0.586 1.00 93.31 223 VAL A CA 1
ATOM 1767 C C . VAL A 1 223 ? -12.910 -7.965 1.276 1.00 93.31 223 VAL A C 1
ATOM 1769 O O . VAL A 1 223 ? -13.514 -8.058 2.346 1.00 93.31 223 VAL A O 1
ATOM 1772 N N . TYR A 1 224 ? -12.728 -6.793 0.670 1.00 91.44 224 TYR A N 1
ATOM 1773 C CA . TYR A 1 224 ? -13.141 -5.530 1.273 1.00 91.44 224 TYR A CA 1
ATOM 1774 C C . TYR A 1 224 ? -14.659 -5.391 1.349 1.00 91.44 224 TYR A C 1
ATOM 1776 O O . TYR A 1 224 ? -15.143 -4.796 2.308 1.00 91.44 224 TYR A O 1
ATOM 1784 N N . LYS A 1 225 ? -15.429 -5.990 0.433 1.00 93.69 225 LYS A N 1
ATOM 1785 C CA . LYS A 1 225 ? -16.895 -6.053 0.542 1.00 93.69 225 LYS A CA 1
ATOM 1786 C C . LYS A 1 225 ? -17.335 -6.859 1.764 1.00 93.69 225 LYS A C 1
ATOM 1788 O O . LYS A 1 225 ? -18.181 -6.393 2.527 1.00 93.69 225 LYS A O 1
ATOM 1793 N N . ASN A 1 226 ? -16.722 -8.021 1.996 1.00 92.62 226 ASN A N 1
ATOM 1794 C CA . ASN A 1 226 ? -16.989 -8.825 3.190 1.00 92.62 226 ASN A CA 1
ATOM 1795 C C . ASN A 1 226 ? -16.589 -8.079 4.473 1.00 92.62 226 ASN A C 1
ATOM 1797 O O . ASN A 1 226 ? -17.352 -8.046 5.440 1.00 92.62 226 ASN A O 1
ATOM 1801 N N . GLN A 1 227 ? -15.423 -7.430 4.480 1.00 90.88 227 GLN A N 1
ATOM 1802 C CA . GLN A 1 227 ? -14.960 -6.669 5.642 1.00 90.88 227 GLN A CA 1
ATOM 1803 C C . GLN A 1 227 ? -15.835 -5.430 5.910 1.00 90.88 227 GLN A C 1
ATOM 1805 O O . GLN A 1 227 ? -16.182 -5.141 7.056 1.00 90.88 227 GLN A O 1
ATOM 1810 N N . ALA A 1 228 ? -16.275 -4.728 4.868 1.00 89.06 228 ALA A N 1
ATOM 1811 C CA . ALA A 1 228 ? -17.170 -3.581 4.999 1.00 89.06 228 ALA A CA 1
ATOM 1812 C C . ALA A 1 228 ? -18.530 -3.955 5.605 1.00 89.06 228 ALA A C 1
ATOM 1814 O O . ALA A 1 228 ? -19.066 -3.176 6.388 1.00 89.06 228 ALA A O 1
ATOM 1815 N N . LEU A 1 229 ? -19.070 -5.137 5.286 1.00 90.00 229 LEU A N 1
ATOM 1816 C CA . LEU A 1 229 ? -20.377 -5.569 5.787 1.00 90.00 229 LEU A CA 1
ATOM 1817 C C . LEU A 1 229 ? -20.324 -6.093 7.232 1.00 90.00 229 LEU A C 1
ATOM 1819 O O . LEU A 1 229 ? -21.221 -5.808 8.023 1.00 90.00 229 LEU A O 1
ATOM 1823 N N . TYR A 1 230 ? -19.295 -6.874 7.577 1.00 87.62 230 TYR A N 1
ATOM 1824 C CA . TYR A 1 230 ? -19.266 -7.628 8.838 1.00 87.62 230 TYR A CA 1
ATOM 1825 C C . TYR A 1 230 ? -18.332 -7.059 9.907 1.00 87.62 230 TYR A C 1
ATOM 1827 O O . TYR A 1 230 ? -18.419 -7.459 11.070 1.00 87.62 230 TYR A O 1
ATOM 1835 N N . VAL A 1 231 ? -17.385 -6.197 9.535 1.00 85.56 231 VAL A N 1
ATOM 1836 C CA . VAL A 1 231 ? -16.216 -5.904 10.376 1.00 85.56 231 VAL A CA 1
ATOM 1837 C C . VAL A 1 231 ? -16.093 -4.432 10.694 1.00 85.56 231 VAL A C 1
ATOM 1839 O O . VAL A 1 231 ? -15.982 -4.065 11.865 1.00 85.56 231 VAL A O 1
ATOM 1842 N N . TYR A 1 232 ? -16.063 -3.593 9.667 1.00 87.88 232 TYR A N 1
ATOM 1843 C CA . TYR A 1 232 ? -15.725 -2.197 9.859 1.00 87.88 232 TYR A CA 1
ATOM 1844 C C . TYR A 1 232 ? -16.889 -1.382 10.404 1.00 87.88 232 TYR A C 1
ATOM 1846 O O . TYR A 1 232 ? -18.051 -1.577 10.060 1.00 87.88 232 TYR A O 1
ATOM 1854 N N . THR A 1 233 ? -16.541 -0.396 11.224 1.00 85.19 233 THR A N 1
ATOM 1855 C CA . THR A 1 233 ? -17.457 0.668 11.635 1.00 85.19 233 THR A CA 1
ATOM 1856 C C . THR A 1 233 ? -16.943 2.016 11.148 1.00 85.19 233 THR A C 1
ATOM 1858 O O . THR A 1 233 ? -15.745 2.309 11.182 1.00 85.19 233 THR A O 1
ATOM 1861 N N . THR A 1 234 ? -17.849 2.863 10.669 1.00 78.75 234 THR A N 1
ATOM 1862 C CA . THR A 1 234 ? -17.525 4.221 10.227 1.00 78.75 234 THR A CA 1
ATOM 1863 C C . THR A 1 234 ? -17.830 5.208 11.348 1.00 78.75 234 THR A C 1
ATOM 1865 O O . THR A 1 234 ? -18.988 5.380 11.711 1.00 78.75 234 THR A O 1
ATOM 1868 N N . ILE A 1 235 ? -16.803 5.865 11.895 1.00 72.25 235 ILE A N 1
ATOM 1869 C CA . ILE A 1 235 ? -16.980 6.888 12.948 1.00 72.25 235 ILE A CA 1
ATOM 1870 C C . ILE A 1 235 ? -17.185 8.287 12.351 1.00 72.25 235 ILE A C 1
ATOM 1872 O O . ILE A 1 235 ? -17.855 9.126 12.944 1.00 72.25 235 ILE A O 1
ATOM 1876 N N . ALA A 1 236 ? -16.584 8.557 11.191 1.00 74.00 236 ALA A N 1
ATOM 1877 C CA . ALA A 1 236 ? -16.633 9.862 10.543 1.00 74.00 236 ALA A CA 1
ATOM 1878 C C . ALA A 1 236 ? -17.117 9.719 9.100 1.00 74.00 236 ALA A C 1
ATOM 1880 O O . ALA A 1 236 ? -16.544 8.955 8.323 1.00 74.00 236 ALA A O 1
ATOM 1881 N N . HIS A 1 237 ? -18.139 10.490 8.737 1.00 77.44 237 HIS A N 1
ATOM 1882 C CA . HIS A 1 237 ? -18.647 10.569 7.373 1.00 77.44 237 HIS A CA 1
ATOM 1883 C C . HIS A 1 237 ? -18.008 11.772 6.670 1.00 77.44 237 HIS A C 1
ATOM 1885 O O . HIS A 1 237 ? -18.232 12.911 7.065 1.00 77.44 237 HIS A O 1
ATOM 1891 N N . SER A 1 238 ? -17.194 11.533 5.635 1.00 75.44 238 SER A N 1
ATOM 1892 C CA . SER A 1 238 ? -16.549 12.611 4.860 1.00 75.44 238 SER A CA 1
ATOM 1893 C C . SER A 1 238 ? -17.387 13.093 3.663 1.00 75.44 238 SER A C 1
ATOM 1895 O O . SER A 1 238 ? -16.890 13.875 2.854 1.00 75.44 238 SER A O 1
ATOM 1897 N N . GLY A 1 239 ? -18.607 12.571 3.481 1.00 82.69 239 GLY A N 1
ATOM 1898 C CA . GLY A 1 239 ? -19.489 12.933 2.363 1.00 82.69 239 GLY A CA 1
ATOM 1899 C C . GLY A 1 239 ? -18.898 12.684 0.968 1.00 82.69 239 GLY A C 1
ATOM 1900 O O . GLY A 1 239 ? -19.242 13.390 0.031 1.00 82.69 239 GLY A O 1
ATOM 1901 N N . GLY A 1 240 ? -17.954 11.744 0.824 1.00 82.62 240 GLY A N 1
ATOM 1902 C CA . GLY A 1 240 ? -17.327 11.425 -0.467 1.00 82.62 240 GLY A CA 1
ATOM 1903 C C . GLY A 1 240 ? -16.157 12.328 -0.878 1.00 82.62 240 GLY A C 1
ATOM 1904 O O . GLY A 1 240 ? -15.566 12.108 -1.929 1.00 82.62 240 GLY A O 1
ATOM 1905 N N . GLN A 1 241 ? -15.739 13.291 -0.049 1.00 84.25 241 GLN A N 1
ATOM 1906 C CA . GLN A 1 241 ? -14.610 14.186 -0.363 1.00 84.25 241 GLN A CA 1
ATOM 1907 C C . GLN A 1 241 ? -13.296 13.458 -0.715 1.00 84.25 241 GLN A C 1
ATOM 1909 O O . GLN A 1 241 ? -12.501 13.967 -1.507 1.00 84.25 241 GLN A O 1
ATOM 1914 N N . LEU A 1 242 ? -13.073 12.256 -0.170 1.00 85.81 242 LEU A N 1
ATOM 1915 C CA . LEU A 1 242 ? -11.891 11.436 -0.457 1.00 85.81 242 LEU A CA 1
ATOM 1916 C C . LEU A 1 242 ? -11.826 10.957 -1.918 1.00 85.81 242 LEU A C 1
ATOM 1918 O O . LEU A 1 242 ? -10.726 10.773 -2.441 1.00 85.81 242 LEU A O 1
ATOM 1922 N N . TRP A 1 243 ? -12.970 10.825 -2.599 1.00 88.56 243 TRP A N 1
ATOM 1923 C CA . TRP A 1 243 ? -13.033 10.417 -4.006 1.00 88.56 243 TRP A CA 1
ATOM 1924 C C . TRP A 1 243 ? -12.277 11.386 -4.916 1.00 88.56 243 TRP A C 1
ATOM 1926 O O . TRP A 1 243 ? -11.465 10.971 -5.739 1.00 88.56 243 TRP A O 1
ATOM 1936 N N . ASN A 1 244 ? -12.460 12.691 -4.704 1.00 90.00 244 ASN A N 1
ATOM 1937 C CA . ASN A 1 244 ? -11.786 13.720 -5.496 1.00 90.00 244 ASN A CA 1
ATOM 1938 C C . ASN A 1 244 ? -10.261 13.651 -5.350 1.00 90.00 244 ASN A C 1
ATOM 1940 O O . ASN A 1 244 ? -9.529 13.928 -6.301 1.00 90.00 244 ASN A O 1
ATOM 1944 N N . VAL A 1 245 ? -9.770 13.277 -4.165 1.00 88.69 245 VAL A N 1
ATOM 1945 C CA . VAL A 1 245 ? -8.334 13.095 -3.935 1.00 88.69 245 VAL A CA 1
ATOM 1946 C C . VAL A 1 245 ? -7.842 11.848 -4.666 1.00 88.69 245 VAL A C 1
ATOM 1948 O O . VAL A 1 245 ? -6.853 11.932 -5.393 1.00 88.69 245 VAL A O 1
ATOM 1951 N N . ALA A 1 246 ? -8.550 10.725 -4.532 1.00 89.25 246 ALA A N 1
ATOM 1952 C CA . ALA A 1 246 ? -8.209 9.473 -5.203 1.00 89.25 246 ALA A CA 1
ATOM 1953 C C . ALA A 1 246 ? -8.187 9.620 -6.734 1.00 89.25 246 ALA A C 1
ATOM 1955 O O . ALA A 1 246 ? -7.213 9.219 -7.366 1.00 89.25 246 ALA A O 1
ATOM 1956 N N . TYR A 1 247 ? -9.192 10.278 -7.320 1.00 91.81 247 TYR A N 1
ATOM 1957 C CA . TYR A 1 247 ? -9.265 10.539 -8.759 1.00 91.81 247 TYR A CA 1
ATOM 1958 C C . TYR A 1 247 ? -8.060 11.342 -9.264 1.00 91.81 247 TYR A C 1
ATOM 1960 O O . TYR A 1 247 ? -7.386 10.932 -10.209 1.00 91.81 247 TYR A O 1
ATOM 1968 N N . LYS A 1 248 ? -7.722 12.451 -8.590 1.00 91.50 248 LYS A N 1
ATOM 1969 C CA . LYS A 1 248 ? -6.543 13.259 -8.946 1.00 91.50 248 LYS A CA 1
ATOM 1970 C C . LYS A 1 248 ? -5.260 12.431 -8.889 1.00 91.50 248 LYS A C 1
ATOM 1972 O O . LYS A 1 248 ? -4.403 12.571 -9.753 1.00 91.50 248 LYS A O 1
ATOM 1977 N N . ARG A 1 249 ? -5.130 11.551 -7.894 1.00 89.81 249 ARG A N 1
ATOM 1978 C CA . ARG A 1 249 ? -3.969 10.666 -7.737 1.00 89.81 249 ARG A CA 1
ATOM 1979 C C . ARG A 1 249 ? -3.894 9.585 -8.820 1.00 89.81 249 ARG A C 1
ATOM 1981 O O . ARG A 1 249 ? -2.818 9.373 -9.377 1.00 89.81 249 ARG A O 1
ATOM 1988 N N . ALA A 1 250 ? -5.012 8.968 -9.186 1.00 91.62 250 ALA A N 1
ATOM 1989 C CA . ALA A 1 250 ? -5.061 8.042 -10.317 1.00 91.62 250 ALA A CA 1
ATOM 1990 C C . ALA A 1 250 ? -4.661 8.741 -11.630 1.00 91.62 250 ALA A C 1
ATOM 1992 O O . ALA A 1 250 ? -3.833 8.220 -12.376 1.00 91.62 250 ALA A O 1
ATOM 1993 N N . MET A 1 251 ? -5.144 9.971 -11.850 1.00 93.00 251 MET A N 1
ATOM 1994 C CA . MET A 1 251 ? -4.770 10.784 -13.011 1.00 93.00 251 MET A CA 1
ATOM 1995 C C . MET A 1 251 ? -3.269 11.101 -13.040 1.00 93.00 251 MET A C 1
ATOM 1997 O O . MET A 1 251 ? -2.657 11.042 -14.101 1.00 93.00 251 MET A O 1
ATOM 2001 N N . THR A 1 252 ? -2.636 11.369 -11.889 1.00 86.00 252 THR A N 1
ATOM 2002 C CA . THR A 1 252 ? -1.170 11.534 -11.852 1.00 86.00 252 THR A CA 1
ATOM 2003 C C . THR A 1 252 ? -0.425 10.270 -12.279 1.00 86.00 252 THR A C 1
ATOM 2005 O O . THR A 1 252 ? 0.575 10.380 -12.980 1.00 86.00 252 THR A O 1
ATOM 2008 N N . GLY A 1 253 ? -0.922 9.078 -11.926 1.00 85.62 253 GLY A N 1
ATOM 2009 C CA . GLY A 1 253 ? -0.350 7.809 -12.391 1.00 85.62 253 GLY A CA 1
ATOM 2010 C C . GLY A 1 253 ? -0.455 7.636 -13.906 1.00 85.62 253 GLY A C 1
ATOM 2011 O O . GLY A 1 253 ? 0.511 7.233 -14.547 1.00 85.62 253 GLY A O 1
ATOM 2012 N N . LEU A 1 254 ? -1.596 8.018 -14.482 1.00 90.38 254 LEU A N 1
ATOM 2013 C CA . LEU A 1 254 ? -1.804 8.007 -15.929 1.00 90.38 254 LEU A CA 1
ATOM 2014 C C . LEU A 1 254 ? -0.883 9.006 -16.647 1.00 90.38 254 LEU A C 1
ATOM 2016 O O . LEU A 1 254 ? -0.288 8.681 -17.666 1.00 90.38 254 LEU A O 1
ATOM 2020 N N . ILE A 1 255 ? -0.716 10.222 -16.126 1.00 87.50 255 ILE A N 1
ATOM 2021 C CA . ILE A 1 255 ? 0.204 11.204 -16.725 1.00 87.50 255 ILE A CA 1
ATOM 2022 C C . ILE A 1 255 ? 1.643 10.671 -16.693 1.00 87.50 255 ILE A C 1
ATOM 2024 O O . ILE A 1 255 ? 2.352 10.760 -17.693 1.00 87.50 255 ILE A O 1
ATOM 2028 N N . MET A 1 256 ? 2.056 10.052 -15.583 1.00 82.44 256 MET A N 1
ATOM 2029 C CA . MET A 1 256 ? 3.377 9.426 -15.467 1.00 82.44 256 MET A CA 1
ATOM 2030 C C . MET A 1 256 ? 3.592 8.319 -16.503 1.00 82.44 256 MET A C 1
ATOM 2032 O O . MET A 1 256 ? 4.674 8.247 -17.082 1.00 82.44 256 MET A O 1
ATOM 2036 N N . SER A 1 257 ? 2.581 7.491 -16.791 1.00 83.81 257 SER A N 1
ATOM 2037 C CA . SER A 1 257 ? 2.712 6.450 -17.819 1.00 83.81 257 SER A CA 1
ATOM 2038 C C . SER A 1 257 ? 2.911 7.035 -19.219 1.00 83.81 257 SER A C 1
ATOM 2040 O O . SER A 1 257 ? 3.704 6.503 -19.988 1.00 83.81 257 SER A O 1
ATOM 2042 N N . HIS A 1 258 ? 2.255 8.153 -19.545 1.00 87.19 258 HIS A N 1
ATOM 2043 C CA . HIS A 1 258 ? 2.455 8.837 -20.828 1.00 87.19 258 HIS A CA 1
ATOM 2044 C C . HIS A 1 258 ? 3.856 9.452 -20.939 1.00 87.19 258 HIS A C 1
ATOM 2046 O O . HIS A 1 258 ? 4.487 9.340 -21.985 1.00 87.19 258 HIS A O 1
ATOM 2052 N N . VAL A 1 259 ? 4.371 10.059 -19.863 1.00 80.06 259 VAL A N 1
ATOM 2053 C CA . VAL A 1 259 ? 5.742 10.601 -19.834 1.00 80.06 259 VAL A CA 1
ATOM 2054 C C . VAL A 1 259 ? 6.773 9.491 -20.041 1.00 80.06 259 VAL A C 1
ATOM 2056 O O . VAL A 1 259 ? 7.700 9.651 -20.831 1.00 80.06 259 VAL A O 1
ATOM 2059 N N . LEU A 1 260 ? 6.592 8.349 -19.373 1.00 7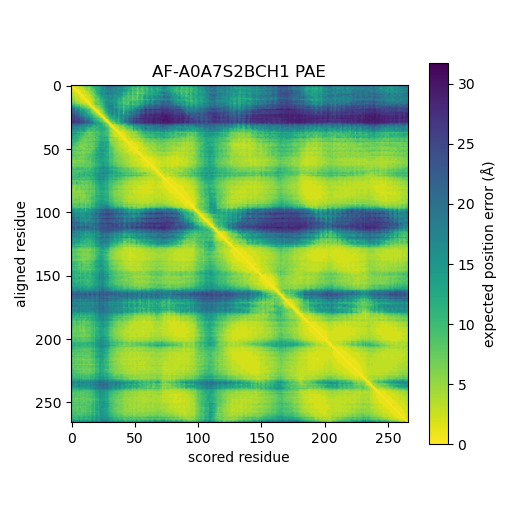5.50 260 LEU A N 1
ATOM 2060 C CA . LEU A 1 260 ? 7.468 7.189 -19.540 1.00 75.50 260 LEU A CA 1
ATOM 2061 C C . LEU A 1 260 ? 7.376 6.591 -20.945 1.00 75.50 260 LEU A C 1
ATOM 2063 O O . LEU A 1 260 ? 8.400 6.200 -21.492 1.00 75.50 260 LEU A O 1
ATOM 2067 N N . LEU A 1 261 ? 6.186 6.564 -21.550 1.00 79.88 261 LEU A N 1
ATOM 2068 C CA . LEU A 1 261 ? 6.011 6.128 -22.935 1.00 79.88 261 LEU A CA 1
ATOM 2069 C C . LEU A 1 261 ? 6.822 7.003 -23.894 1.00 79.88 261 LEU A C 1
ATOM 2071 O O . LEU A 1 261 ? 7.549 6.475 -24.730 1.00 79.88 261 LEU A O 1
ATOM 2075 N N . VAL A 1 262 ? 6.741 8.329 -23.752 1.00 80.31 262 VAL A N 1
ATOM 2076 C CA . VAL A 1 262 ? 7.529 9.256 -24.580 1.00 80.31 262 VAL A CA 1
ATOM 2077 C C . VAL A 1 262 ? 9.026 9.016 -24.382 1.00 80.31 262 VAL A C 1
ATOM 2079 O O . VAL A 1 262 ? 9.753 8.941 -25.365 1.00 80.31 262 VAL A O 1
ATOM 2082 N N . GLY A 1 263 ? 9.475 8.827 -23.138 1.00 70.31 263 GLY A N 1
ATOM 2083 C CA . GLY A 1 263 ? 10.878 8.529 -22.833 1.00 70.31 263 GLY A CA 1
ATOM 2084 C C . GLY A 1 263 ? 11.359 7.138 -23.265 1.00 70.31 263 GLY A C 1
ATOM 2085 O O . GLY A 1 263 ? 12.560 6.913 -23.302 1.00 70.31 263 GLY A O 1
ATOM 2086 N N . TYR A 1 264 ? 10.458 6.199 -23.562 1.00 72.00 264 TYR A N 1
ATOM 2087 C CA . TYR A 1 264 ? 10.815 4.874 -24.076 1.00 72.00 264 TYR A CA 1
ATOM 2088 C C . TYR A 1 264 ? 10.979 4.864 -25.603 1.00 72.00 264 TYR A C 1
ATOM 2090 O O . TYR A 1 264 ? 11.795 4.110 -26.127 1.00 72.00 264 TYR A O 1
ATOM 2098 N N . PHE A 1 265 ? 10.194 5.677 -26.318 1.00 74.69 265 PHE A N 1
ATOM 2099 C CA . PHE A 1 265 ? 10.236 5.759 -27.782 1.00 74.69 265 PHE A CA 1
ATOM 2100 C C . PHE A 1 265 ? 11.307 6.714 -28.332 1.00 74.69 265 PHE A C 1
ATOM 2102 O O . PHE A 1 265 ? 11.625 6.609 -29.518 1.00 74.69 265 PHE A O 1
ATOM 2109 N N . TRP A 1 266 ? 11.813 7.643 -27.516 1.00 67.81 266 TRP A N 1
ATOM 2110 C CA . TRP A 1 266 ? 12.824 8.640 -27.891 1.00 67.81 266 TRP A CA 1
ATOM 2111 C C . TRP A 1 266 ? 14.211 8.234 -27.396 1.00 67.81 266 TRP A C 1
ATOM 2113 O O . TRP A 1 266 ? 15.143 8.217 -28.230 1.00 67.81 266 TRP A O 1
#

InterPro domains:
  IPR003864 CSC1/OSCA1-like, 7TM region [PF02714] (47-265)
  IPR045122 Calcium permeable stress-gated cation channel 1-like [PTHR13018] (47-265)

Mean predicted aligned error: 9.79 Å

Nearest PDB structures (foldseek):
  8xw0-assembly1_A  TM=8.166E-01  e=1.160E-05  Arabidopsis thaliana
  8wg4-assembly1_A  TM=6.786E-01  e=4.612E-05  Mus musculus
  5z1f-assembly1_B  TM=7.675E-01  e=2.417E-04  Arabidopsis thaliana
  8grs-assembly1_A  TM=7.215E-01  e=2.308E-04  Homo sapiens

Secondary structure (DSSP, 8-state):
-HHHHHHHHHHHHHHHHHHHHHHHS----S-HHHHHHHHHHHHHHHHHHHHHHHTTHHHHHHHIIIIIS--S-HHHHHHHHHHHHHHHHHHHHHHHHHHHHHHHHHHHHTT-GGGHHHHHHHHHHHHHHHHHHHHHHIIIIIHHHHHHTHHHHHHHHHHHHHS-GGG--HHHHHHHTTSPPB--HHHHHHHHHHHHHHHHHHTTT-HHHHHHHHHHHHHHHHHHHHHHHHT-B-S---TTHHHHHHHHHHHHHHHHHHHHHHHHH-

=== Feature glossary ===
A reading guide for the features in this record.

Start from the sequence.

  · Sequence gives the chain of amino acids in standard one-letter code (A=alanine, C=cysteine, …, Y=tyrosine), read N→C. It is the only feature that is directly encoded by the gene; all structural features are derived from the folded form of this sequence.

Fold it, and you get atomic coordinates and the backbone conformation that goes with them.

  · The mmCIF table is the protein's shape written out atom by atom. For each backbone N, Cα, C, and carbonyl O, it records an (x, y, z) coordinate triple in Å plus the residue type, chain letter, and residue number.

  · Backbone dihedral angles. Every residue except chain termini has a φ (preceding-C → N → Cα → C) and a ψ (N → Cα → C → next-N). They are reported in degrees following the IUPAC sign convention. Secondary structure is essentially a statement about which (φ, ψ) basin each residue occupies.

  · DSSP 8-state secondary structure assigns each residue one of H (α-helix), G (3₁₀-helix), I (π-helix), E (extended β-strand), B (isolated β-bridge), T (hydrogen-bonded turn), S (bend), or '-' (coil). The assignment is computed from backbone hydrogen-bond geometry via the Kabsch–Sander algorithm.

  · P-SEA three-state annotation labels each residue as helix, strand, or coil based purely on the geometry of the Cα trace. It serves as a fallback when the full backbone (and thus DSSP) is unavailable.

Summarize the fold with a handful of shape descriptors and a per-residue structural alphabet.

  · Radius of gyration (Rg) is the root-mean-square distance of Cα atoms from their centroid — a single number for overall size and compactness. A globular domain of N residues has Rg ≈ 2.2·N^0.38 Å; an extended or disordered chain has a much larger Rg. The Cα contact count is the number of residue pairs whose Cα atoms are within 8 Å and are more than four positions apart in sequence — a standard proxy for tertiary packing density. The bounding box is the smallest axis-aligned box enclosing all Cα atoms.

  · Foldseek's 3Di representation compresses backbone geometry into a per-residue letter drawn from a learned twenty-state alphabet. It captures the tertiary interaction pattern around each residue — which residues are packed against it in space, regardless of where they are in sequence.

  · Accessible surface area quantifies burial. A residue with SASA near zero is packed into the hydrophobic core; one with SASA >100 Å² sits on the surface. Computed here via the Shrake–Rupley numerical algorithm with a 1.4 Å probe.

Ask how reliable the model is.

  · For AlphaFold models, the B-factor field carries pLDDT — the model's own estimate of local accuracy on a 0–100 scale. Regions with pLDDT<50 should be treated as essentially unmodeled; they often correspond to intrinsically disordered segments.

  · For experimental (PDB) structures, the B-factor (temperature factor) quantifies the positional spread of each atom in the crystal — a combination of thermal vibration and static disorder — in units of Å². High B-factors mark flexible loops or poorly resolved regions; low B-factors mark the rigid, well-ordered core.

  · PAE(i, j) answers: if I align the predicted and true structures on residue i, how far off (in Å) do I expect residue j to be? A block-diagonal PAE matrix with low values on the blocks and high values off-diagonal is the signature of a multi-domain protein with confidently predicted domains but uncertain inter-domain orientation.

Place it in context: what it resembles, what it is annotated as, and how it looks.

  · Structural nearest neighbors (via Foldseek easy-search vs the PDB). Reported per hit: target PDB id, E-value, and alignment TM-score. A TM-score above ~0.5 is the conventional threshold for 'same fold'.

  · Functional annotations link the protein to curated databases. InterPro entries identify conserved domains and families by matching the sequence against member-database signatures (Pfam, PROSITE, CDD, …). Gene Ontology (GO) terms describe molecular function, biological process, and cellular component in a controlled vocabulary. CATH places the structure in a hierarchical fold classification (Class/Architecture/Topology/Homologous-superfamily). The organism is the source species.

  · Plot images: a contact map (which residues are close in 3D, as an N×N binary image), a Ramachandran scatter (backbone torsion angles, revealing secondary-structure composition at a glance), and — for AlphaFold structures — a PAE heatmap (pairwise prediction confidence).

  · Structure images are PyMOL renders from six orthogonal camera directions. Cartoon representation draws helices as coils and strands as arrows; sticks shows the backbone as bonds; surface shows the solvent-excluded envelope. Rainbow coloring maps sequence position to hue (blue→red, N→C); chain coloring assigns a distinct color per polypeptide.